Protein AF-A0A2D7N9S8-F1 (afdb_monomer_lite)

Structure (mmCIF, N/CA/C/O backbone):
data_AF-A0A2D7N9S8-F1
#
_entry.id   AF-A0A2D7N9S8-F1
#
loop_
_atom_site.group_PDB
_atom_site.id
_atom_site.type_symbol
_atom_site.label_atom_id
_atom_site.label_alt_id
_atom_site.label_comp_id
_atom_site.label_asym_id
_atom_site.label_entity_id
_atom_site.label_seq_id
_atom_site.pdbx_PDB_ins_code
_atom_site.Cartn_x
_atom_site.Cartn_y
_atom_site.Cartn_z
_atom_site.occupancy
_atom_site.B_iso_or_equiv
_atom_site.auth_seq_id
_atom_site.auth_comp_id
_atom_site.auth_asym_id
_atom_site.auth_atom_id
_atom_site.pdbx_PDB_model_num
ATOM 1 N N . MET A 1 1 ? 1.567 23.556 52.577 1.00 50.12 1 MET A N 1
ATOM 2 C CA . MET A 1 1 ? 1.853 22.157 52.186 1.00 50.12 1 MET A CA 1
ATOM 3 C C . MET A 1 1 ? 0.531 21.409 52.152 1.00 50.12 1 MET A C 1
ATOM 5 O O . MET A 1 1 ? -0.220 21.479 53.114 1.00 50.12 1 MET A O 1
ATOM 9 N N . SER A 1 2 ? 0.168 20.843 51.008 1.00 56.72 2 SER A N 1
ATOM 10 C CA . SER A 1 2 ? -1.210 20.468 50.679 1.00 56.72 2 SER A CA 1
ATOM 11 C C . SER A 1 2 ? -1.591 19.080 51.216 1.00 56.72 2 SER A C 1
ATOM 13 O O . SER A 1 2 ? -1.171 18.062 50.675 1.00 56.72 2 SER A O 1
ATOM 15 N N . ASN A 1 3 ? -2.504 19.039 52.194 1.00 74.12 3 ASN A N 1
ATOM 16 C CA . ASN A 1 3 ? -3.191 17.835 52.712 1.00 74.12 3 ASN A CA 1
ATOM 17 C C . ASN A 1 3 ? -4.088 17.110 51.671 1.00 74.12 3 ASN A C 1
ATOM 19 O O . ASN A 1 3 ? -4.866 16.215 52.006 1.00 74.12 3 ASN A O 1
ATOM 23 N N . SER A 1 4 ? -3.989 17.488 50.394 1.00 79.88 4 SER A N 1
ATOM 24 C CA . SER A 1 4 ? -4.816 17.010 49.280 1.00 79.88 4 SER A CA 1
ATOM 25 C C . SER A 1 4 ? -4.669 15.502 49.034 1.00 79.88 4 SER A C 1
ATOM 27 O O . SER A 1 4 ? -5.652 14.812 48.758 1.00 79.88 4 SER A O 1
ATOM 29 N N . THR A 1 5 ? -3.466 14.947 49.200 1.00 84.81 5 THR A N 1
ATOM 30 C CA . THR A 1 5 ? -3.200 13.528 48.919 1.00 84.81 5 THR A CA 1
ATOM 31 C C . THR A 1 5 ? -3.877 12.591 49.919 1.00 84.81 5 THR A C 1
ATOM 33 O O . THR A 1 5 ? -4.437 11.573 49.509 1.00 84.81 5 THR A O 1
ATOM 36 N N . LEU A 1 6 ? -3.874 12.935 51.212 1.00 90.56 6 LEU A N 1
ATOM 37 C CA . LEU A 1 6 ? -4.552 12.161 52.256 1.00 90.56 6 LEU A CA 1
ATOM 38 C C . LEU A 1 6 ? -6.072 12.231 52.081 1.00 90.56 6 LEU A C 1
ATOM 40 O O . LEU A 1 6 ? -6.728 11.194 52.074 1.00 90.56 6 LEU A O 1
ATOM 44 N N . SER A 1 7 ? -6.614 13.435 51.871 1.00 88.75 7 SER A N 1
ATOM 45 C CA . SER A 1 7 ? -8.050 13.642 51.649 1.00 88.75 7 SER A CA 1
ATOM 46 C C . SER A 1 7 ? -8.555 12.847 50.438 1.00 88.75 7 SER A C 1
ATOM 48 O O . SER A 1 7 ? -9.553 12.136 50.537 1.00 88.75 7 SER A O 1
ATOM 50 N N . THR A 1 8 ? -7.805 12.851 49.330 1.00 86.25 8 THR A N 1
ATOM 51 C CA . THR A 1 8 ? -8.158 12.083 48.124 1.00 86.25 8 THR A CA 1
ATOM 52 C C . THR A 1 8 ? -8.132 10.571 48.375 1.00 86.25 8 THR A C 1
ATOM 54 O O . THR A 1 8 ? -9.020 9.850 47.918 1.00 86.25 8 THR A O 1
ATOM 57 N N . LYS A 1 9 ? -7.133 10.071 49.118 1.00 90.75 9 LYS A N 1
ATOM 58 C CA . LYS A 1 9 ? -7.040 8.647 49.488 1.00 90.75 9 LYS A CA 1
ATOM 59 C C . LYS A 1 9 ? -8.170 8.227 50.428 1.00 90.75 9 LYS A C 1
ATOM 61 O O . LYS A 1 9 ? -8.755 7.169 50.220 1.00 90.75 9 LYS A O 1
ATOM 66 N N . LEU A 1 10 ? -8.499 9.057 51.417 1.00 92.00 10 LEU A N 1
ATOM 67 C CA . LEU A 1 10 ? -9.584 8.796 52.360 1.00 92.00 10 LEU A CA 1
ATOM 68 C C . LEU A 1 10 ? -10.944 8.792 51.652 1.00 92.00 10 LEU A C 1
ATOM 70 O O . LEU A 1 10 ? -11.710 7.851 51.824 1.00 92.00 10 LEU A O 1
ATOM 74 N N . ALA A 1 11 ? -11.208 9.772 50.783 1.00 87.75 11 ALA A N 1
ATOM 75 C CA . ALA A 1 11 ? -12.429 9.816 49.978 1.00 87.75 11 ALA A CA 1
ATOM 76 C C . ALA A 1 11 ? -12.558 8.587 49.059 1.00 87.75 11 ALA A C 1
ATOM 78 O O . ALA A 1 11 ? -13.624 7.985 48.961 1.00 87.75 11 ALA A O 1
ATOM 79 N N . SER A 1 12 ? -11.454 8.169 48.429 1.00 86.94 12 SER A N 1
ATOM 80 C CA . SER A 1 12 ? -11.380 6.929 47.646 1.00 86.94 12 SER A CA 1
ATOM 81 C C . SER A 1 12 ? -11.718 5.692 48.486 1.00 86.94 12 SER A C 1
ATOM 83 O O . SER A 1 12 ? -12.459 4.826 48.026 1.00 86.94 12 SER A O 1
ATOM 85 N N . PHE A 1 13 ? -11.165 5.594 49.696 1.00 93.12 13 PHE A N 1
ATOM 86 C CA . PHE A 1 13 ? -11.377 4.458 50.592 1.00 93.12 13 PHE A CA 1
ATOM 87 C C . PHE A 1 13 ? -12.828 4.378 51.085 1.00 93.12 13 PHE A C 1
ATOM 89 O O . PHE A 1 13 ? -13.458 3.332 50.935 1.00 93.12 13 PHE A O 1
ATOM 96 N N . ILE A 1 14 ? -13.378 5.494 51.580 1.00 91.88 14 ILE A N 1
ATOM 97 C CA . ILE A 1 14 ? -14.766 5.583 52.059 1.00 91.88 14 ILE A CA 1
ATOM 98 C C . ILE A 1 14 ? -15.741 5.241 50.931 1.00 91.88 14 ILE A C 1
ATOM 100 O O . ILE A 1 14 ? -16.636 4.424 51.128 1.00 91.88 14 ILE A O 1
ATOM 104 N N . ASN A 1 15 ? -15.543 5.794 49.730 1.00 88.69 15 ASN A N 1
ATOM 105 C CA . ASN A 1 15 ? -16.403 5.473 48.592 1.00 88.69 15 ASN A CA 1
ATOM 106 C C . ASN A 1 15 ? -16.317 3.998 48.199 1.00 88.69 15 ASN A C 1
ATOM 108 O O . ASN A 1 15 ? -17.344 3.397 47.906 1.00 88.69 15 ASN A O 1
ATOM 112 N N . GLY A 1 16 ? -15.121 3.403 48.218 1.00 89.62 16 GLY A N 1
ATOM 113 C CA . GLY A 1 16 ? -14.951 1.977 47.945 1.00 89.62 16 GLY A CA 1
ATOM 114 C C . GLY A 1 16 ? -15.749 1.109 48.919 1.00 89.62 16 GLY A C 1
ATOM 115 O O . GLY A 1 16 ? -16.539 0.272 48.483 1.00 89.62 16 GLY A O 1
ATOM 116 N N . GLN A 1 17 ? -15.607 1.353 50.225 1.00 94.75 17 GLN A N 1
ATOM 117 C CA . GLN A 1 17 ? -16.360 0.615 51.244 1.00 94.75 17 GLN A CA 1
ATOM 118 C C . GLN A 1 17 ? -17.869 0.851 51.134 1.00 94.75 17 GLN A C 1
ATOM 120 O O . GLN A 1 17 ? -18.637 -0.109 51.174 1.00 94.75 17 GLN A O 1
ATOM 125 N N . MET A 1 18 ? -18.295 2.098 50.919 1.00 94.06 18 MET A N 1
ATOM 126 C CA . MET A 1 18 ? -19.715 2.422 50.822 1.00 94.06 18 MET A CA 1
ATOM 127 C C . MET A 1 18 ? -20.374 1.773 49.605 1.00 94.06 18 MET A C 1
ATOM 129 O O . MET A 1 18 ? -21.464 1.236 49.728 1.00 94.06 18 MET A O 1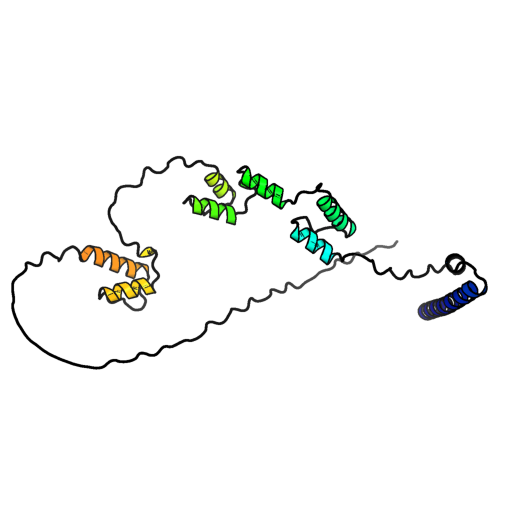
ATOM 133 N N . THR A 1 19 ? -19.711 1.745 48.443 1.00 90.94 19 THR A N 1
ATOM 134 C CA . THR A 1 19 ? -20.259 1.044 47.266 1.00 90.94 19 THR A CA 1
ATOM 135 C C . THR A 1 19 ? -20.444 -0.455 47.510 1.00 90.94 19 THR A C 1
ATOM 137 O O . THR A 1 19 ? -21.439 -1.019 47.070 1.00 90.94 19 THR A O 1
ATOM 140 N N . GLY A 1 20 ? -19.542 -1.096 48.265 1.00 93.25 20 GLY A N 1
ATOM 141 C CA . GLY A 1 20 ? -19.709 -2.495 48.667 1.00 93.25 20 GLY A CA 1
ATOM 142 C C . GLY A 1 20 ? -20.927 -2.702 49.571 1.00 93.25 20 GLY A C 1
ATOM 143 O O . GLY A 1 20 ? -21.727 -3.597 49.319 1.00 93.25 20 GLY A O 1
ATOM 144 N N . PHE A 1 21 ? -21.098 -1.832 50.569 1.00 96.25 21 PHE A N 1
ATOM 145 C CA . PHE A 1 21 ? -22.235 -1.862 51.493 1.00 96.25 21 PHE A CA 1
ATOM 146 C C . PHE A 1 21 ? -23.579 -1.605 50.793 1.00 96.25 21 PHE A C 1
ATOM 148 O O . PHE A 1 21 ? -24.552 -2.319 51.018 1.00 96.25 21 PHE A O 1
ATOM 155 N N . LEU A 1 22 ? -23.629 -0.625 49.888 1.00 94.69 22 LEU A N 1
ATOM 156 C CA . LEU A 1 22 ? -24.822 -0.313 49.097 1.00 94.69 22 LEU A CA 1
ATOM 157 C C . LEU A 1 22 ? -25.252 -1.495 48.216 1.00 94.69 22 LEU A C 1
ATOM 159 O O . LEU A 1 22 ? -26.446 -1.762 48.094 1.00 94.69 22 LEU A O 1
ATOM 163 N N . ASN A 1 23 ? -24.297 -2.249 47.671 1.00 93.50 23 ASN A N 1
ATOM 164 C CA . ASN A 1 23 ? -24.589 -3.461 46.905 1.00 93.50 23 ASN A CA 1
ATOM 165 C C . ASN A 1 23 ? -25.158 -4.591 47.775 1.00 93.50 23 ASN A C 1
ATOM 167 O O . ASN A 1 23 ? -25.937 -5.410 47.290 1.00 93.50 23 ASN A O 1
ATOM 171 N N . GLU A 1 24 ? -24.778 -4.659 49.050 1.00 97.00 24 GLU A N 1
ATOM 172 C CA . GLU A 1 24 ? -25.319 -5.631 50.003 1.00 97.00 24 GLU A CA 1
ATOM 173 C C . GLU A 1 24 ? -26.756 -5.270 50.409 1.00 97.00 24 GLU A C 1
ATOM 175 O O . GLU A 1 24 ? -27.647 -6.112 50.296 1.00 97.00 24 GLU A O 1
ATOM 180 N N . ILE A 1 25 ? -27.017 -3.992 50.720 1.00 96.44 25 ILE A N 1
ATOM 181 C CA . ILE A 1 25 ? -28.375 -3.476 50.970 1.00 96.44 25 ILE A CA 1
ATOM 182 C C . ILE A 1 25 ? -29.279 -3.679 49.751 1.00 96.44 25 ILE A C 1
ATOM 184 O O . ILE A 1 25 ? -30.419 -4.118 49.889 1.00 96.44 25 ILE A O 1
ATOM 188 N N . SER A 1 26 ? -28.792 -3.374 48.547 1.00 96.38 26 SER A N 1
ATOM 189 C CA . SER A 1 26 ? -29.566 -3.561 47.314 1.00 96.38 26 SER A CA 1
ATOM 190 C C . SER A 1 26 ? -30.051 -5.010 47.171 1.00 96.38 26 SER A C 1
ATOM 192 O O . SER A 1 26 ? -31.225 -5.236 46.870 1.00 96.38 26 SER A O 1
ATOM 194 N N . LYS A 1 27 ? -29.193 -5.993 47.482 1.00 96.44 27 LYS A N 1
ATOM 195 C CA . LYS A 1 27 ? -29.550 -7.421 47.458 1.00 96.44 27 LYS A CA 1
ATOM 196 C C . LYS A 1 27 ? -30.553 -7.804 48.540 1.00 96.44 27 LYS A C 1
ATOM 198 O O . LYS A 1 27 ? -31.488 -8.547 48.249 1.00 96.44 27 LYS A O 1
ATOM 203 N N . GLU A 1 28 ? -30.361 -7.322 49.764 1.00 98.00 28 GLU A N 1
ATOM 204 C CA . GLU A 1 28 ? -31.216 -7.665 50.905 1.00 98.00 28 GLU A CA 1
ATOM 205 C C . GLU A 1 28 ? -32.634 -7.092 50.751 1.00 98.00 28 GLU A C 1
ATOM 207 O O . GLU A 1 28 ? -33.621 -7.797 50.961 1.00 98.00 28 GLU A O 1
ATOM 212 N N . TYR A 1 29 ? -32.744 -5.843 50.292 1.00 97.38 29 TYR A N 1
ATOM 213 C CA . TYR A 1 29 ? -34.016 -5.121 50.193 1.00 97.38 29 TYR A CA 1
ATOM 214 C C . TYR A 1 29 ? -34.634 -5.133 48.788 1.00 97.38 29 TYR A C 1
ATOM 216 O O . TYR A 1 29 ? -35.694 -4.542 48.585 1.00 97.38 29 TYR A O 1
ATOM 224 N N . LYS A 1 30 ? -34.003 -5.811 47.818 1.00 96.19 30 LYS A N 1
ATOM 225 C CA . LYS A 1 30 ? -34.426 -5.857 46.402 1.00 96.19 30 LYS A CA 1
ATOM 226 C C . LYS A 1 30 ? -34.605 -4.465 45.781 1.00 96.19 30 LYS A C 1
ATOM 228 O O . LYS A 1 30 ? -35.516 -4.244 44.985 1.00 96.19 30 LYS A O 1
ATOM 233 N N . ILE A 1 31 ? -33.744 -3.527 46.164 1.00 96.56 31 ILE A N 1
ATOM 234 C CA . ILE A 1 31 ? -33.701 -2.179 45.589 1.00 96.56 31 ILE A CA 1
ATOM 235 C C . ILE A 1 31 ? -32.759 -2.216 44.389 1.00 96.56 31 ILE A C 1
ATOM 237 O O . ILE A 1 31 ? -31.729 -2.887 44.446 1.00 96.56 31 ILE A O 1
ATOM 241 N N . ASP A 1 32 ? -33.088 -1.504 43.315 1.00 96.25 32 ASP A N 1
ATOM 242 C CA . ASP A 1 32 ? -32.262 -1.493 42.110 1.00 96.25 32 ASP A CA 1
ATOM 243 C C . ASP A 1 32 ? -30.870 -0.887 42.391 1.00 96.25 32 ASP A C 1
ATOM 245 O O . ASP A 1 32 ? -30.749 0.249 42.863 1.00 96.25 32 ASP A O 1
ATOM 249 N N . GLU A 1 33 ? -29.810 -1.662 42.130 1.00 94.75 33 GLU A N 1
ATOM 250 C CA . GLU A 1 33 ? -28.414 -1.292 42.435 1.00 94.75 33 GLU A CA 1
ATOM 251 C C . GLU A 1 33 ? -28.024 0.009 41.715 1.00 94.75 33 GLU A C 1
ATOM 253 O O . GLU A 1 33 ? -27.361 0.880 42.288 1.00 94.75 33 GLU A O 1
ATOM 258 N N . SER A 1 34 ? -28.500 0.169 40.474 1.00 91.25 34 SER A N 1
ATOM 259 C CA . SER A 1 34 ? -28.308 1.356 39.636 1.00 91.25 34 SER A CA 1
ATOM 260 C C . SER A 1 34 ? -28.775 2.631 40.330 1.00 91.25 34 SER A C 1
ATOM 262 O O . SER A 1 34 ? -28.023 3.602 40.418 1.00 91.25 34 SER A O 1
ATOM 264 N N . GLU A 1 35 ? -30.006 2.617 40.844 1.00 94.31 35 GLU A N 1
ATOM 265 C CA . GLU A 1 35 ? -30.655 3.790 41.431 1.00 94.31 35 GLU A CA 1
ATOM 266 C C . GLU A 1 35 ? -29.972 4.200 42.746 1.00 94.31 35 GLU A C 1
ATOM 268 O O . GLU A 1 35 ? -29.788 5.387 43.034 1.00 94.31 35 GLU A O 1
ATOM 273 N N . LEU A 1 36 ? -29.543 3.213 43.539 1.00 93.56 36 LEU A N 1
ATOM 274 C CA . LEU A 1 36 ? -28.863 3.439 44.812 1.00 93.56 36 LEU A CA 1
ATOM 275 C C . LEU A 1 36 ? -27.467 4.051 44.605 1.00 93.56 36 LEU A C 1
ATOM 277 O O . LEU A 1 36 ? -27.101 5.024 45.273 1.00 93.56 36 LEU A O 1
ATOM 281 N N . LEU A 1 37 ? -26.706 3.525 43.639 1.00 89.69 37 LEU A N 1
ATOM 282 C CA . LEU A 1 37 ? -25.401 4.065 43.256 1.00 89.69 37 LEU A CA 1
ATOM 283 C C . LEU A 1 37 ? -25.520 5.465 42.639 1.00 89.69 37 LEU A C 1
ATOM 285 O O . LEU A 1 37 ? -24.674 6.323 42.907 1.00 89.69 37 LEU A O 1
ATOM 289 N N . GLU A 1 38 ? -26.569 5.730 41.858 1.00 91.25 38 GLU A N 1
ATOM 290 C CA . GLU A 1 38 ? -26.832 7.051 41.282 1.00 91.25 38 GLU A CA 1
ATOM 291 C C . GLU A 1 38 ? -27.125 8.094 42.373 1.00 91.25 38 GLU A C 1
ATOM 293 O O . GLU A 1 38 ? -26.471 9.146 42.408 1.00 91.25 38 GLU A O 1
ATOM 298 N N . LYS A 1 39 ? -28.013 7.781 43.329 1.00 93.81 39 LYS A N 1
ATOM 299 C CA . LYS A 1 39 ? -28.303 8.649 44.487 1.00 93.81 39 LYS A CA 1
ATOM 300 C C . LYS A 1 39 ? -27.057 8.906 45.331 1.00 93.81 39 LYS A C 1
ATOM 302 O O . LYS A 1 39 ? -26.787 10.052 45.690 1.00 93.81 39 LYS A O 1
ATOM 307 N N . TRP A 1 40 ? -26.254 7.874 45.592 1.00 91.50 40 TRP A N 1
ATOM 308 C CA . TRP A 1 40 ? -24.995 8.017 46.326 1.00 91.50 40 TRP A CA 1
ATOM 309 C C . TRP A 1 40 ? -23.973 8.895 45.587 1.00 91.50 40 TRP A C 1
ATOM 311 O O . TRP A 1 40 ? -23.331 9.765 46.182 1.00 91.50 40 TRP A O 1
ATOM 321 N N . SER A 1 41 ? -23.836 8.713 44.271 1.00 88.12 41 SER A N 1
ATOM 322 C CA . SER A 1 41 ? -22.934 9.535 43.456 1.00 88.12 41 SER A CA 1
ATOM 323 C C . SER A 1 41 ? -23.364 11.004 43.412 1.00 88.12 41 SER A C 1
ATOM 325 O O . SER A 1 41 ? -22.519 11.898 43.466 1.00 88.12 41 SER A O 1
ATOM 327 N N . SER A 1 42 ? -24.677 11.251 43.400 1.00 91.44 42 SER A N 1
ATOM 328 C CA . SER A 1 42 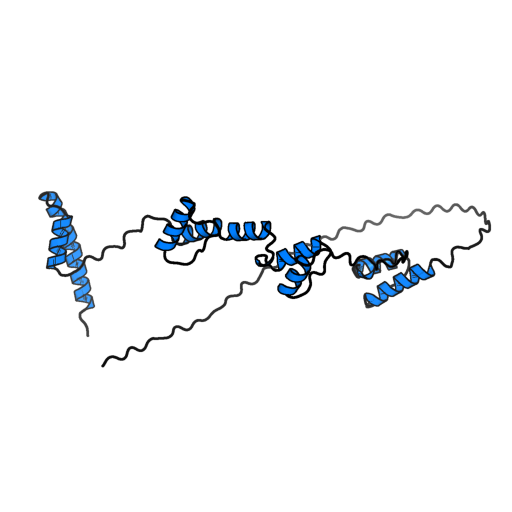? -25.259 12.591 43.471 1.00 91.44 42 SER A CA 1
ATOM 329 C C . SER A 1 42 ? -25.016 13.235 44.837 1.00 91.44 42 SER A C 1
ATOM 331 O O . SER A 1 42 ? -24.629 14.398 44.900 1.00 91.44 42 SER A O 1
ATOM 333 N N . TYR A 1 43 ? -25.164 12.471 45.926 1.00 92.69 43 TYR A N 1
ATOM 334 C CA . TYR A 1 43 ? -24.946 12.952 47.293 1.00 92.69 43 TYR A CA 1
ATOM 335 C C . TYR A 1 43 ? -23.481 13.311 47.573 1.00 92.69 43 TYR A C 1
ATOM 337 O O . TYR A 1 43 ? -23.186 14.331 48.189 1.00 92.69 43 TYR A O 1
ATOM 345 N N . THR A 1 44 ? -22.543 12.489 47.101 1.00 89.00 44 THR A N 1
ATOM 346 C CA . THR A 1 44 ? -21.106 12.716 47.329 1.00 89.00 44 THR A CA 1
ATOM 347 C C . THR A 1 44 ? -20.490 13.736 46.370 1.00 89.00 44 THR A C 1
ATOM 349 O O . THR A 1 44 ? -19.358 14.168 46.588 1.00 89.00 44 THR A O 1
ATOM 352 N N . GLY A 1 45 ? -21.182 14.085 45.278 1.00 87.25 45 GLY A N 1
ATOM 353 C CA . GLY A 1 45 ? -20.644 14.915 44.193 1.00 87.25 45 GLY A CA 1
ATOM 354 C C . GLY A 1 45 ? -19.465 14.274 43.443 1.00 87.25 45 GLY A C 1
ATOM 355 O O . GLY A 1 45 ? -18.874 14.888 42.552 1.00 87.25 45 GLY A O 1
ATOM 356 N N . LEU A 1 46 ? -19.104 13.033 43.783 1.00 77.25 46 LEU A N 1
ATOM 357 C CA . LEU A 1 46 ? -17.981 12.311 43.208 1.00 77.25 46 LEU A CA 1
ATOM 358 C C . LEU A 1 46 ? -18.509 11.412 42.098 1.00 77.25 46 LEU A C 1
ATOM 360 O O . LEU A 1 46 ? -19.014 10.317 42.338 1.00 77.25 46 LEU A O 1
ATOM 364 N N . LYS A 1 47 ? -18.360 11.873 40.852 1.00 72.12 47 LYS A N 1
ATOM 365 C CA . LYS A 1 47 ? -18.688 11.053 39.682 1.00 72.12 47 LYS A CA 1
ATOM 366 C C . LYS A 1 47 ? -17.857 9.763 39.740 1.00 72.12 47 LYS A C 1
ATOM 368 O O . LYS A 1 47 ? -16.622 9.858 39.765 1.00 72.12 47 LYS A O 1
ATOM 373 N N . PRO A 1 48 ? -18.481 8.569 39.766 1.00 69.44 48 PRO A N 1
ATOM 374 C CA . PRO A 1 48 ? -17.745 7.316 39.793 1.00 69.44 48 PRO A CA 1
ATOM 375 C C . PRO A 1 48 ? -16.797 7.290 38.599 1.00 69.44 48 PRO A C 1
ATOM 377 O O . PRO A 1 48 ? -17.175 7.634 37.475 1.00 69.44 48 PRO A O 1
ATOM 380 N N . LYS A 1 49 ? -15.536 6.909 38.834 1.00 70.94 49 LYS A N 1
ATOM 381 C CA . LYS A 1 49 ? -14.585 6.697 37.742 1.00 70.94 49 LYS A CA 1
ATOM 382 C C . LYS A 1 49 ? -15.070 5.487 36.960 1.00 70.94 49 LYS A C 1
ATOM 384 O O . LYS A 1 49 ? -14.706 4.360 37.287 1.00 70.94 49 LYS A O 1
ATOM 389 N N . VAL A 1 50 ? -15.910 5.729 35.954 1.00 71.19 50 VAL A N 1
ATOM 390 C CA . VAL A 1 50 ? -16.387 4.703 35.033 1.00 71.19 50 VAL A CA 1
ATOM 391 C C . VAL A 1 50 ? -15.132 4.082 34.439 1.00 71.19 50 VAL A C 1
ATOM 393 O O . VAL A 1 50 ? -14.409 4.723 33.668 1.00 71.19 50 VAL A O 1
ATOM 396 N N . LYS A 1 51 ? -14.793 2.867 34.888 1.00 73.19 51 LYS A N 1
ATOM 397 C CA . LYS A 1 51 ? -13.693 2.102 34.306 1.00 73.19 51 LYS A CA 1
ATOM 398 C C . LYS A 1 51 ? -14.022 2.046 32.826 1.00 73.19 51 LYS A C 1
ATOM 400 O O . LYS A 1 51 ? -15.074 1.514 32.483 1.00 73.19 51 LYS A O 1
ATOM 405 N N . LYS A 1 52 ? -13.188 2.670 31.980 1.00 71.19 52 LYS A N 1
ATOM 406 C CA . LYS A 1 52 ? -13.381 2.672 30.524 1.00 71.19 52 LYS A CA 1
ATOM 407 C C . LYS A 1 52 ? -13.681 1.230 30.140 1.00 71.19 52 LYS A C 1
ATOM 409 O O . LYS A 1 52 ? -12.804 0.379 30.308 1.00 71.19 52 LYS A O 1
ATOM 414 N N . SER A 1 53 ? -14.927 0.955 29.750 1.00 74.75 53 SER A N 1
ATOM 415 C CA . SER A 1 53 ? -15.337 -0.398 29.405 1.00 74.75 53 SER A CA 1
ATOM 416 C C . SER A 1 53 ? -14.352 -0.888 28.354 1.00 74.75 53 SER A C 1
ATOM 418 O O . SER A 1 53 ? -13.961 -0.130 27.455 1.00 74.75 53 SER A O 1
ATOM 420 N N . LYS A 1 54 ? -13.844 -2.114 28.521 1.00 77.62 54 LYS A N 1
ATOM 421 C CA . LYS A 1 54 ? -13.019 -2.732 27.483 1.00 77.62 54 LYS A CA 1
ATOM 422 C C . LYS A 1 54 ? -13.871 -2.681 26.223 1.00 77.62 54 LYS A C 1
ATOM 424 O O . LYS A 1 54 ? -14.912 -3.327 26.182 1.00 77.62 54 LYS A O 1
ATOM 429 N N . ARG A 1 55 ? -13.494 -1.834 25.260 1.00 76.62 55 ARG A N 1
ATOM 430 C CA . ARG A 1 55 ? -14.255 -1.676 24.023 1.00 76.62 55 ARG A CA 1
ATOM 431 C C . ARG A 1 55 ? -14.266 -3.040 23.346 1.00 76.62 55 ARG A C 1
ATOM 433 O O . ARG A 1 55 ? -13.236 -3.479 22.847 1.00 76.62 55 ARG A O 1
ATOM 440 N N . THR A 1 56 ? -15.407 -3.709 23.386 1.00 79.56 56 THR A N 1
ATOM 441 C CA . THR A 1 56 ? -15.678 -4.948 22.668 1.00 79.56 56 THR A CA 1
ATOM 442 C C . THR A 1 56 ? -15.776 -4.598 21.193 1.00 79.56 56 THR A C 1
ATOM 444 O O . THR A 1 56 ? -16.794 -4.121 20.707 1.00 79.56 56 THR A O 1
ATOM 447 N N . GLY A 1 57 ? -14.665 -4.732 20.482 1.00 88.19 57 GLY A N 1
ATOM 448 C CA . GLY A 1 57 ? -14.622 -4.534 19.044 1.00 88.19 57 GLY A CA 1
ATOM 449 C C . GLY A 1 57 ? -13.203 -4.665 18.504 1.00 88.19 57 GLY A C 1
ATOM 450 O O . GLY A 1 57 ? -12.250 -4.561 19.283 1.00 88.19 57 GLY A O 1
ATOM 451 N N . PRO A 1 58 ? -13.057 -4.847 17.180 1.00 93.00 58 PRO A N 1
ATOM 452 C CA . PRO A 1 58 ? -11.759 -4.956 16.531 1.00 93.00 58 PRO A CA 1
ATOM 453 C C . PRO A 1 58 ? -10.849 -3.794 16.915 1.00 93.00 58 PRO A C 1
ATOM 455 O O . PRO A 1 58 ? -11.293 -2.637 17.031 1.00 93.00 58 PRO A O 1
ATOM 458 N N . SER A 1 59 ? -9.570 -4.094 17.120 1.00 95.75 59 SER A N 1
ATOM 459 C CA . SER A 1 59 ? -8.583 -3.057 17.398 1.00 95.75 59 SER A CA 1
ATOM 460 C C . SER A 1 59 ? -8.424 -2.129 16.184 1.00 95.75 59 SER A C 1
ATOM 462 O O . SER A 1 59 ? -8.672 -2.504 15.038 1.00 95.75 59 SER A O 1
ATOM 464 N N . ILE A 1 60 ? -7.980 -0.886 16.407 1.00 96.12 60 ILE A N 1
ATOM 465 C CA . ILE A 1 60 ? -7.714 0.064 15.304 1.00 96.12 60 ILE A CA 1
ATOM 466 C C . ILE A 1 60 ? -6.697 -0.520 14.309 1.00 96.12 60 ILE A C 1
ATOM 468 O O . ILE A 1 60 ? -6.760 -0.235 13.114 1.00 96.12 60 ILE A O 1
ATOM 472 N N . ILE A 1 61 ? -5.769 -1.342 14.799 1.00 97.19 61 ILE A N 1
ATOM 473 C CA . ILE A 1 61 ? -4.739 -1.994 13.990 1.00 97.19 61 ILE A CA 1
ATOM 474 C C . ILE A 1 61 ? -5.384 -3.001 13.033 1.00 97.19 61 ILE A C 1
ATOM 476 O O . ILE A 1 61 ? -5.129 -2.929 11.831 1.00 97.19 61 ILE A O 1
ATOM 480 N N . GLU A 1 62 ? -6.278 -3.858 13.531 1.00 97.25 62 GLU A N 1
ATOM 481 C CA . GLU A 1 62 ? -7.029 -4.813 12.703 1.00 97.25 62 GLU A CA 1
ATOM 482 C C . GLU A 1 62 ? -7.871 -4.106 11.638 1.00 97.25 62 GLU A C 1
ATOM 484 O O . GLU A 1 62 ? -7.853 -4.499 10.473 1.00 97.25 62 GLU A O 1
ATOM 489 N N . LEU A 1 63 ? -8.562 -3.022 12.006 1.00 97.62 63 LEU A N 1
ATOM 490 C CA . LEU A 1 63 ? -9.371 -2.242 11.063 1.00 97.62 63 LEU A CA 1
ATOM 491 C C . LEU A 1 63 ? -8.515 -1.657 9.933 1.00 97.62 63 LEU A C 1
ATOM 493 O O . LEU A 1 63 ? -8.867 -1.755 8.757 1.00 97.62 63 LEU A O 1
ATOM 497 N N . ARG A 1 64 ? -7.351 -1.084 10.266 1.00 97.81 64 ARG A N 1
ATOM 498 C CA . ARG A 1 64 ? -6.411 -0.559 9.263 1.00 97.81 64 ARG A CA 1
ATOM 499 C C . ARG A 1 64 ? -5.847 -1.657 8.375 1.00 97.81 64 ARG A C 1
ATOM 501 O O . ARG A 1 64 ? -5.652 -1.418 7.186 1.00 97.81 64 ARG A O 1
ATOM 508 N N . GLN A 1 65 ? -5.579 -2.834 8.931 1.00 97.56 65 GLN A N 1
ATOM 509 C CA . GLN A 1 65 ? -5.087 -3.973 8.167 1.00 97.56 65 GLN A CA 1
ATOM 510 C C . GLN A 1 65 ? -6.135 -4.460 7.160 1.00 97.56 65 GLN A C 1
ATOM 512 O O . GLN A 1 65 ? -5.797 -4.608 5.987 1.00 97.56 65 GLN A O 1
ATOM 517 N N . LYS A 1 66 ? -7.403 -4.595 7.577 1.00 96.44 66 LYS A N 1
ATOM 518 C CA . LYS A 1 66 ? -8.522 -4.941 6.683 1.00 96.44 66 LYS A CA 1
ATOM 519 C C . LYS A 1 66 ? -8.718 -3.907 5.569 1.00 96.44 66 LYS A C 1
ATOM 521 O O . LYS A 1 66 ? -8.831 -4.262 4.401 1.00 96.44 66 LYS A O 1
ATOM 526 N N . LEU A 1 67 ? -8.680 -2.615 5.895 1.00 95.75 67 LEU A N 1
ATOM 527 C CA . LEU A 1 67 ? -8.763 -1.560 4.876 1.00 95.75 67 LEU A CA 1
ATOM 528 C C . LEU A 1 67 ? -7.575 -1.600 3.905 1.00 95.75 67 LEU A C 1
ATOM 530 O O . LEU A 1 67 ? -7.755 -1.388 2.709 1.00 95.75 67 LEU A O 1
ATOM 534 N N . LYS A 1 68 ? -6.367 -1.911 4.393 1.00 94.75 68 LYS A N 1
ATOM 535 C CA . LYS A 1 68 ? -5.172 -2.034 3.551 1.00 94.75 68 LYS A CA 1
ATOM 536 C C . LYS A 1 68 ? -5.274 -3.207 2.575 1.00 94.75 68 LYS A C 1
ATOM 538 O O . LYS A 1 68 ? -4.895 -3.028 1.423 1.00 94.75 68 LYS A O 1
ATOM 543 N N . SER A 1 69 ? -5.783 -4.366 3.004 1.00 92.94 69 SER A N 1
ATOM 544 C CA . SER A 1 69 ? -5.993 -5.514 2.107 1.00 92.94 69 SER A CA 1
ATOM 545 C C . SER A 1 69 ? -7.029 -5.220 1.027 1.00 92.94 69 SER A C 1
ATOM 547 O O . SER A 1 69 ? -6.871 -5.662 -0.103 1.00 92.94 69 SER A O 1
ATOM 549 N N . VAL A 1 70 ? -8.043 -4.418 1.354 1.00 93.25 70 VAL A N 1
ATOM 550 C CA . VAL A 1 70 ? -9.066 -3.980 0.395 1.00 93.25 70 VAL A CA 1
ATOM 551 C C . VAL A 1 70 ? -8.569 -2.836 -0.509 1.00 93.25 70 VAL A C 1
ATOM 553 O O . VAL A 1 70 ? -9.172 -2.534 -1.533 1.00 93.25 70 VAL A O 1
ATOM 556 N N . GLY A 1 71 ? -7.447 -2.190 -0.177 1.00 91.69 71 GLY A N 1
ATOM 557 C CA . GLY A 1 71 ? -6.926 -1.047 -0.935 1.00 91.69 71 GLY A CA 1
ATOM 558 C C . GLY A 1 71 ? -7.665 0.269 -0.659 1.00 91.69 71 GLY A C 1
ATOM 559 O O . GLY A 1 71 ? -7.671 1.166 -1.503 1.00 91.69 71 GLY A O 1
ATOM 560 N N . LEU A 1 72 ? -8.285 0.395 0.517 1.00 93.62 72 LEU A N 1
ATOM 561 C CA . LEU A 1 72 ? -8.938 1.611 1.006 1.00 93.62 72 LEU A CA 1
ATOM 562 C C . LEU A 1 72 ? -8.005 2.432 1.911 1.00 93.62 72 LEU A C 1
ATOM 564 O O . LEU A 1 72 ? -6.982 1.964 2.417 1.00 93.62 72 LEU A O 1
ATOM 568 N N . LYS A 1 73 ? -8.366 3.699 2.139 1.00 94.62 73 LYS A N 1
ATOM 569 C CA . LYS A 1 73 ? -7.566 4.643 2.934 1.00 94.62 73 LYS A CA 1
ATOM 570 C C . LYS A 1 73 ? -7.602 4.286 4.429 1.00 94.62 73 LYS A C 1
ATOM 572 O O . LYS A 1 73 ? -8.671 4.190 5.028 1.00 94.62 73 LYS A O 1
ATOM 577 N N . THR A 1 74 ? -6.427 4.161 5.053 1.00 96.56 74 THR A N 1
ATOM 578 C CA . THR A 1 74 ? -6.251 3.685 6.446 1.00 96.56 74 THR A CA 1
ATOM 579 C C . THR A 1 74 ? -6.115 4.796 7.500 1.00 96.56 74 THR A C 1
ATOM 581 O O . THR A 1 74 ? -5.944 4.516 8.689 1.00 96.56 74 THR A O 1
ATOM 584 N N . SER A 1 75 ? -6.183 6.068 7.099 1.00 96.69 75 SER A N 1
ATOM 585 C CA . SER A 1 75 ? -6.114 7.230 7.999 1.00 96.69 75 SER A CA 1
ATOM 586 C C . SER A 1 75 ? -7.488 7.592 8.580 1.00 96.69 75 SER A C 1
ATOM 588 O O . SER A 1 75 ? -8.493 7.457 7.885 1.00 96.69 75 SER A O 1
ATOM 590 N N . GLY A 1 76 ? -7.549 8.119 9.805 1.00 97.00 76 GLY A N 1
ATOM 591 C CA . GLY A 1 76 ? -8.792 8.616 10.424 1.00 97.00 76 GLY A CA 1
ATOM 592 C C . GLY A 1 76 ? -9.042 8.081 11.835 1.00 97.00 76 GLY A C 1
ATOM 593 O O . GLY A 1 76 ? -8.204 7.355 12.387 1.00 97.00 76 GLY A O 1
ATOM 594 N N . LYS A 1 77 ? -10.189 8.465 12.416 1.00 97.88 77 LYS A N 1
ATOM 595 C CA . LYS A 1 77 ? -10.665 7.963 13.716 1.00 97.88 77 LYS A CA 1
ATOM 596 C C . LYS A 1 77 ? -11.201 6.534 13.564 1.00 97.88 77 LYS A C 1
ATOM 598 O O . LYS A 1 77 ? -11.482 6.087 12.459 1.00 97.88 77 LYS A O 1
ATOM 603 N N . LYS A 1 78 ? -11.344 5.806 14.682 1.00 95.94 78 LYS A N 1
ATOM 604 C CA . LYS A 1 78 ? -11.843 4.413 14.687 1.00 95.94 78 LYS A CA 1
ATOM 605 C C . LYS A 1 78 ? -13.216 4.290 14.014 1.00 95.94 78 LYS A C 1
ATOM 607 O O . LYS A 1 78 ? -13.384 3.402 13.191 1.00 95.94 78 LYS A O 1
ATOM 612 N N . SER A 1 79 ? -14.123 5.216 14.327 1.00 95.75 79 SER A N 1
ATOM 613 C CA . SER A 1 79 ? -15.453 5.323 13.717 1.00 95.75 79 SER A CA 1
ATOM 614 C C . SER A 1 79 ? -15.378 5.366 12.193 1.00 95.75 79 SER A C 1
ATOM 616 O O . SER A 1 79 ? -16.022 4.573 11.524 1.00 95.75 79 SER A O 1
ATOM 618 N N . ASP A 1 80 ? -14.514 6.220 11.645 1.00 97.31 80 ASP A N 1
ATOM 619 C CA . ASP A 1 80 ? -14.420 6.435 10.199 1.00 97.31 80 ASP A CA 1
ATOM 620 C C . ASP A 1 80 ? -13.850 5.204 9.474 1.00 97.31 80 ASP A C 1
ATOM 622 O O . ASP A 1 80 ? -14.112 4.986 8.292 1.00 97.31 80 ASP A O 1
ATOM 626 N N . LEU A 1 81 ? -13.017 4.410 10.160 1.00 97.25 81 LEU A N 1
ATOM 627 C CA . LEU A 1 81 ? -12.489 3.155 9.619 1.00 97.25 81 LEU A CA 1
ATOM 628 C C . LEU A 1 81 ? -13.573 2.072 9.582 1.00 97.25 81 LEU A C 1
ATOM 630 O O . LEU A 1 81 ? -13.651 1.332 8.604 1.00 97.25 81 LEU A O 1
ATOM 634 N N . GLU A 1 82 ? -14.392 1.991 10.632 1.00 96.50 82 GLU A N 1
ATOM 635 C CA . GLU A 1 82 ? -15.534 1.072 10.714 1.00 96.50 82 GLU A CA 1
ATOM 636 C C . GLU A 1 82 ? -16.593 1.427 9.664 1.00 96.50 82 GLU A C 1
ATOM 638 O O . GLU A 1 82 ? -17.040 0.550 8.931 1.00 96.50 82 GLU A O 1
ATOM 643 N N . GLU A 1 83 ? -16.914 2.713 9.513 1.00 96.81 83 GLU A N 1
ATOM 644 C CA . GLU A 1 83 ? -17.856 3.202 8.503 1.00 96.81 83 GLU A CA 1
ATOM 645 C C . GLU A 1 83 ? -17.386 2.890 7.078 1.00 96.81 83 GLU A C 1
ATOM 647 O O . GLU A 1 83 ? -18.173 2.417 6.262 1.00 96.81 83 GLU A O 1
ATOM 652 N N . ARG A 1 84 ? -16.093 3.078 6.774 1.00 96.44 84 ARG A N 1
ATOM 653 C CA . ARG A 1 84 ? -15.538 2.730 5.454 1.00 96.44 84 ARG A CA 1
ATOM 654 C C . ARG A 1 84 ? -15.565 1.237 5.165 1.00 96.44 84 ARG A C 1
ATOM 656 O O . ARG A 1 84 ? -15.804 0.868 4.021 1.00 96.44 84 ARG A O 1
ATOM 663 N N . LEU A 1 85 ? -15.303 0.394 6.165 1.00 95.75 85 LEU A N 1
ATOM 664 C CA . LEU A 1 85 ? -15.442 -1.057 6.013 1.00 95.75 85 LEU A CA 1
ATOM 665 C C . LEU A 1 85 ? -16.901 -1.425 5.745 1.00 95.75 85 LEU A C 1
ATOM 667 O O . LEU A 1 85 ? -17.175 -2.110 4.770 1.00 95.75 85 LEU A O 1
ATOM 671 N N . ALA A 1 86 ? -17.837 -0.876 6.520 1.00 96.25 86 ALA A N 1
ATOM 672 C CA . ALA A 1 86 ? -19.259 -1.121 6.312 1.00 96.25 86 ALA A CA 1
ATOM 673 C C . ALA A 1 86 ? -19.750 -0.622 4.938 1.00 96.25 86 ALA A C 1
ATOM 675 O O . ALA A 1 86 ? -20.532 -1.300 4.283 1.00 96.25 86 ALA A O 1
ATOM 676 N N . ALA A 1 87 ? -19.288 0.542 4.472 1.00 96.38 87 ALA A N 1
ATOM 677 C CA . ALA A 1 87 ? -19.621 1.066 3.146 1.00 96.38 87 ALA A CA 1
ATOM 678 C C . ALA A 1 87 ? -19.006 0.234 2.007 1.00 96.38 87 ALA A C 1
ATOM 680 O O . ALA A 1 87 ? -19.614 0.093 0.947 1.00 96.38 87 ALA A O 1
ATOM 681 N N . PHE A 1 88 ? -17.822 -0.345 2.222 1.00 95.38 88 PHE A N 1
ATOM 682 C CA . PHE A 1 88 ? -17.239 -1.313 1.296 1.00 95.38 88 PHE A CA 1
ATOM 683 C C . PHE A 1 88 ? -18.057 -2.608 1.244 1.00 95.38 88 PHE A C 1
ATOM 685 O O . PHE A 1 88 ? -18.370 -3.074 0.153 1.00 95.38 88 PHE A O 1
ATOM 692 N N . ASP A 1 89 ? -18.478 -3.132 2.397 1.00 95.19 89 ASP A N 1
ATOM 693 C CA . ASP A 1 89 ? -19.305 -4.343 2.483 1.00 95.19 89 ASP A CA 1
ATOM 694 C C . ASP A 1 89 ? -20.693 -4.139 1.843 1.00 95.19 89 ASP A C 1
ATOM 696 O O . ASP A 1 89 ? -21.247 -5.064 1.251 1.00 95.19 89 ASP A O 1
ATOM 700 N N . ARG A 1 90 ? -21.237 -2.911 1.886 1.00 96.75 90 ARG A N 1
ATOM 701 C CA . ARG A 1 90 ? -22.449 -2.512 1.141 1.00 96.75 90 ARG A CA 1
ATOM 702 C C . ARG A 1 90 ? -22.221 -2.303 -0.362 1.00 96.75 90 ARG A C 1
ATOM 704 O O . ARG A 1 90 ? -23.187 -2.151 -1.103 1.00 96.75 90 ARG A O 1
ATOM 711 N N . GLY A 1 91 ? -20.970 -2.261 -0.823 1.00 93.31 91 GLY A N 1
ATOM 712 C CA . GLY A 1 91 ? -20.614 -2.006 -2.222 1.00 93.31 91 GLY A CA 1
ATOM 713 C C . GLY A 1 91 ? -20.680 -0.535 -2.656 1.00 93.31 91 GLY A C 1
ATOM 714 O O . GLY A 1 91 ? -20.562 -0.249 -3.847 1.00 93.31 91 GLY A O 1
ATOM 715 N N . GLU A 1 92 ? -20.842 0.406 -1.722 1.00 93.31 92 GLU A N 1
ATOM 716 C CA . GLU A 1 92 ? -20.863 1.851 -2.008 1.00 93.31 92 GLU A CA 1
ATOM 717 C C . GLU A 1 92 ? -19.462 2.379 -2.338 1.00 93.31 92 GLU A C 1
ATOM 719 O O . GLU A 1 92 ? -19.289 3.222 -3.220 1.00 93.31 92 GLU A O 1
ATOM 724 N N . LEU A 1 93 ? -18.441 1.870 -1.641 1.00 86.44 93 LEU A N 1
ATOM 725 C CA . LEU A 1 93 ? -17.050 2.241 -1.874 1.00 86.44 93 LEU A CA 1
ATOM 726 C C . LEU A 1 93 ? -16.365 1.206 -2.758 1.00 86.44 93 LEU A C 1
ATOM 728 O O . LEU A 1 93 ? -16.192 0.053 -2.370 1.00 86.44 93 LEU A O 1
ATOM 732 N N . LYS A 1 94 ? -15.893 1.643 -3.926 1.00 85.62 94 LYS A N 1
ATOM 733 C CA . LYS A 1 94 ? -14.980 0.848 -4.747 1.00 85.62 94 LYS A CA 1
ATOM 734 C C . LYS A 1 94 ? -13.533 1.106 -4.307 1.00 85.62 94 LYS A C 1
ATOM 736 O O . LYS A 1 94 ? -13.183 2.241 -3.980 1.00 85.62 94 LYS A O 1
ATOM 741 N N . PRO A 1 95 ? -12.673 0.074 -4.272 1.00 84.94 95 PRO A N 1
ATOM 742 C CA . PRO A 1 95 ? -11.246 0.241 -4.048 1.00 84.94 95 PRO A CA 1
ATOM 743 C C . PRO A 1 95 ? -10.675 1.259 -5.032 1.00 84.94 95 PRO A C 1
ATOM 745 O O . PRO A 1 95 ? -10.874 1.126 -6.235 1.00 84.94 95 PRO A O 1
ATOM 748 N N . ALA A 1 96 ? -9.866 2.206 -4.559 1.00 78.31 96 ALA A N 1
ATOM 749 C CA . ALA A 1 96 ? -9.162 3.138 -5.450 1.00 78.31 96 ALA A CA 1
ATOM 750 C C . ALA A 1 96 ? -8.253 2.402 -6.461 1.00 78.31 96 ALA A C 1
ATOM 752 O O . ALA A 1 96 ? -7.925 2.909 -7.533 1.00 78.31 96 ALA A O 1
ATOM 753 N N . VAL A 1 97 ? -7.846 1.176 -6.120 1.00 77.38 97 VAL A N 1
ATOM 754 C CA . VAL A 1 97 ? -7.108 0.275 -7.009 1.00 77.38 97 VAL A CA 1
ATOM 755 C C . VAL A 1 97 ? -7.959 -0.151 -8.209 1.00 77.38 97 VAL A C 1
ATOM 757 O O . VAL A 1 97 ? -7.416 -0.271 -9.302 1.00 77.38 97 VAL A O 1
ATOM 760 N N . LEU A 1 98 ? -9.274 -0.328 -8.035 1.00 78.38 98 LEU A N 1
ATOM 761 C CA . LEU A 1 98 ? -10.186 -0.667 -9.127 1.00 78.38 98 LEU A CA 1
ATOM 762 C C . LEU A 1 98 ? -10.364 0.503 -10.093 1.00 78.38 98 LEU A C 1
ATOM 764 O O . LEU A 1 98 ? -10.311 0.282 -11.298 1.00 78.38 98 LEU A O 1
ATOM 768 N N . ASP A 1 99 ? -10.480 1.737 -9.602 1.00 80.88 99 ASP A N 1
ATOM 769 C CA . ASP A 1 99 ? -10.546 2.914 -10.481 1.00 80.88 99 ASP A CA 1
ATOM 770 C C . ASP A 1 99 ? -9.249 3.080 -11.277 1.00 80.88 99 ASP A C 1
ATOM 772 O O . ASP A 1 99 ? -9.270 3.333 -12.480 1.00 80.88 99 ASP A O 1
ATOM 776 N N . ARG A 1 100 ? -8.102 2.835 -10.632 1.00 82.50 100 ARG A N 1
ATOM 777 C CA . ARG A 1 100 ? -6.800 2.812 -11.303 1.00 82.50 100 ARG A CA 1
ATOM 778 C C . ARG A 1 100 ? -6.695 1.692 -12.336 1.00 82.50 100 ARG A C 1
ATOM 780 O O . ARG A 1 100 ? -6.175 1.934 -13.418 1.00 82.50 100 ARG A O 1
ATOM 787 N N . ALA A 1 101 ? -7.164 0.487 -12.022 1.00 80.06 101 ALA A N 1
ATOM 788 C CA . ALA A 1 101 ? -7.173 -0.635 -12.958 1.00 80.06 101 ALA A CA 1
ATOM 789 C C . ALA A 1 101 ? -8.104 -0.364 -14.147 1.00 80.06 101 ALA A C 1
ATOM 791 O O . ALA A 1 101 ? -7.745 -0.651 -15.285 1.00 80.06 101 ALA A O 1
ATOM 792 N N . LYS A 1 102 ? -9.261 0.257 -13.900 1.00 86.81 102 LYS A N 1
ATOM 793 C CA . LYS A 1 102 ? -10.206 0.658 -14.941 1.00 86.81 102 LYS A CA 1
ATOM 794 C C . LYS A 1 102 ? -9.623 1.742 -15.848 1.00 86.81 102 LYS A C 1
ATOM 796 O O . LYS A 1 102 ? -9.730 1.605 -17.057 1.00 86.81 102 LYS A O 1
ATOM 801 N N . ALA A 1 103 ? -8.948 2.744 -15.282 1.00 86.25 103 ALA A N 1
ATOM 802 C CA . ALA A 1 103 ? -8.215 3.755 -16.046 1.00 86.25 103 ALA A CA 1
ATOM 803 C C . ALA A 1 103 ? -7.078 3.132 -16.881 1.00 86.25 103 ALA A C 1
ATOM 805 O O . ALA A 1 103 ? -6.849 3.478 -18.032 1.00 86.25 103 ALA A O 1
ATOM 806 N N . ILE A 1 104 ? -6.374 2.141 -16.329 1.00 84.44 104 ILE A N 1
ATOM 807 C CA . ILE A 1 104 ? -5.360 1.388 -17.078 1.00 84.44 104 ILE A CA 1
ATOM 808 C C . ILE A 1 104 ? -5.993 0.626 -18.252 1.00 84.44 104 ILE A C 1
ATOM 810 O O . ILE A 1 104 ? -5.412 0.606 -19.337 1.00 84.44 104 ILE A O 1
ATOM 814 N N . ALA A 1 105 ? -7.165 0.024 -18.045 1.00 85.88 105 ALA A N 1
ATOM 815 C CA . ALA A 1 105 ? -7.904 -0.690 -19.081 1.00 85.88 105 ALA A CA 1
ATOM 816 C C . ALA A 1 105 ? -8.499 0.246 -20.150 1.00 85.88 105 ALA A C 1
ATOM 818 O O . ALA A 1 105 ? -8.597 -0.163 -21.302 1.00 85.88 105 ALA A O 1
ATOM 819 N N . SER A 1 106 ? -8.842 1.496 -19.809 1.00 88.44 106 SER A N 1
ATOM 820 C CA . SER A 1 106 ? -9.267 2.518 -20.781 1.00 88.44 106 SER A CA 1
ATOM 821 C C . SER A 1 106 ? -8.113 3.127 -21.582 1.00 88.44 106 SER A C 1
ATOM 823 O O . SER A 1 106 ? -8.365 3.915 -22.487 1.00 88.44 106 SER A O 1
ATOM 825 N N . GLY A 1 107 ? -6.860 2.771 -21.276 1.00 87.56 107 GLY A N 1
ATOM 826 C CA . GLY A 1 107 ? -5.680 3.350 -21.924 1.00 87.56 107 GLY A CA 1
ATOM 827 C C . GLY A 1 107 ? -5.191 4.652 -21.282 1.00 87.56 107 GLY A C 1
ATOM 828 O O . GLY A 1 107 ? -4.256 5.271 -21.785 1.00 87.56 107 GLY A O 1
ATOM 829 N N . ASP A 1 108 ? -5.741 5.057 -20.133 1.00 91.81 108 ASP A N 1
ATOM 830 C CA . ASP A 1 108 ? -5.282 6.238 -19.400 1.00 91.81 108 ASP A CA 1
ATOM 831 C C . ASP A 1 108 ? -3.973 5.949 -18.656 1.00 91.81 108 ASP A C 1
ATOM 833 O O . ASP A 1 108 ? -3.907 5.659 -17.454 1.00 91.81 108 ASP A O 1
ATOM 837 N N . HIS A 1 109 ? -2.868 6.073 -19.382 1.00 92.19 109 HIS A N 1
ATOM 838 C CA . HIS A 1 109 ? -1.529 5.812 -18.862 1.00 92.19 109 HIS A CA 1
ATOM 839 C C . HIS A 1 109 ? -1.086 6.799 -17.770 1.00 92.19 109 HIS A C 1
ATOM 841 O O . HIS A 1 109 ? -0.170 6.495 -17.002 1.00 92.19 109 HIS A O 1
ATOM 847 N N . SER A 1 110 ? -1.758 7.948 -17.620 1.00 93.00 110 SER A N 1
ATOM 848 C CA . SER A 1 110 ? -1.438 8.965 -16.604 1.00 93.00 110 SER A CA 1
ATOM 849 C C . SER A 1 110 ? -1.437 8.402 -15.173 1.00 93.00 110 SER A C 1
ATOM 851 O O . SER A 1 110 ? -0.598 8.774 -14.338 1.00 93.00 110 SER A O 1
ATOM 853 N N . VAL A 1 111 ? -2.308 7.423 -14.896 1.00 91.50 111 VAL A N 1
ATOM 854 C CA . VAL A 1 111 ? -2.440 6.807 -13.567 1.00 91.50 111 VAL A CA 1
ATOM 855 C C . VAL A 1 111 ? -1.354 5.755 -13.302 1.00 91.50 111 VAL A C 1
ATOM 857 O O . VAL A 1 111 ? -1.155 5.354 -12.153 1.00 91.50 111 VAL A O 1
ATOM 860 N N . MET A 1 112 ? -0.594 5.309 -14.307 1.00 91.31 112 MET A N 1
ATOM 861 C CA . MET A 1 112 ? 0.471 4.315 -14.126 1.00 91.31 112 MET A CA 1
ATOM 862 C C . MET A 1 112 ? 1.678 4.880 -13.360 1.00 91.31 112 MET A C 1
ATOM 864 O O . MET A 1 112 ? 1.967 6.082 -13.355 1.00 91.31 112 MET A O 1
ATOM 868 N N . THR A 1 113 ? 2.398 3.997 -12.661 1.00 94.25 113 THR A N 1
ATOM 869 C CA . THR A 1 113 ? 3.694 4.358 -12.062 1.00 94.25 113 THR A CA 1
ATOM 870 C C . THR A 1 113 ? 4.792 4.378 -13.126 1.00 94.25 113 THR A C 1
ATOM 872 O O . THR A 1 113 ? 4.692 3.688 -14.134 1.00 94.25 113 THR A O 1
ATOM 875 N N . ILE A 1 114 ? 5.882 5.114 -12.874 1.00 96.00 114 ILE A N 1
ATOM 876 C CA . ILE A 1 114 ? 7.043 5.181 -13.783 1.00 96.00 114 ILE A CA 1
ATOM 877 C C . ILE A 1 114 ? 7.598 3.783 -14.098 1.00 96.00 114 ILE A C 1
ATOM 879 O O . ILE A 1 114 ? 8.021 3.545 -15.221 1.00 96.00 114 ILE A O 1
ATOM 883 N N . LYS A 1 115 ? 7.576 2.853 -13.132 1.00 96.00 115 LYS A N 1
ATOM 884 C CA . LYS A 1 115 ? 8.025 1.469 -13.345 1.00 96.00 115 LYS A CA 1
ATOM 885 C C . LYS A 1 115 ? 7.182 0.759 -14.408 1.00 96.00 115 LYS A C 1
ATOM 887 O O . LYS A 1 115 ? 7.741 0.305 -15.395 1.00 96.00 115 LYS A O 1
ATOM 892 N N . MET A 1 116 ? 5.858 0.787 -14.252 1.00 93.81 116 MET A N 1
ATOM 893 C CA . MET A 1 116 ? 4.927 0.180 -15.213 1.00 93.81 116 MET A CA 1
ATOM 894 C C . MET A 1 116 ? 5.009 0.840 -16.597 1.00 93.81 116 MET A C 1
ATOM 896 O O . MET A 1 116 ? 4.930 0.158 -17.609 1.00 93.81 116 MET A O 1
ATOM 900 N N . LEU A 1 117 ? 5.208 2.165 -16.654 1.00 96.00 117 LEU A N 1
ATOM 901 C CA . LEU A 1 117 ? 5.406 2.874 -17.925 1.00 96.00 117 LEU A CA 1
ATOM 902 C C . LEU A 1 117 ? 6.686 2.422 -18.641 1.00 96.00 117 LEU A C 1
ATOM 904 O O . LEU A 1 117 ? 6.677 2.241 -19.853 1.00 96.00 117 LEU A O 1
ATOM 908 N N . LYS A 1 118 ? 7.785 2.230 -17.902 1.00 96.62 118 LYS A N 1
ATOM 909 C CA . LYS A 1 118 ? 9.047 1.737 -18.469 1.00 96.62 118 LYS A CA 1
ATOM 910 C C . LYS A 1 118 ? 8.946 0.289 -18.936 1.00 96.62 118 LYS A C 1
ATOM 912 O O . LYS A 1 118 ? 9.518 -0.021 -19.970 1.00 96.62 118 LYS A O 1
ATOM 917 N N . GLU A 1 119 ? 8.240 -0.568 -18.202 1.00 95.81 119 GLU A N 1
ATOM 918 C CA . GLU A 1 119 ? 7.975 -1.952 -18.621 1.00 95.81 119 GLU A CA 1
ATOM 919 C C . GLU A 1 119 ? 7.188 -1.985 -19.931 1.00 95.81 119 GLU A C 1
ATOM 921 O O . GLU A 1 119 ? 7.672 -2.572 -20.891 1.00 95.81 119 GLU A O 1
ATOM 926 N N . LYS A 1 120 ? 6.078 -1.239 -20.032 1.00 93.50 120 LYS A N 1
ATOM 927 C CA . LYS A 1 120 ? 5.317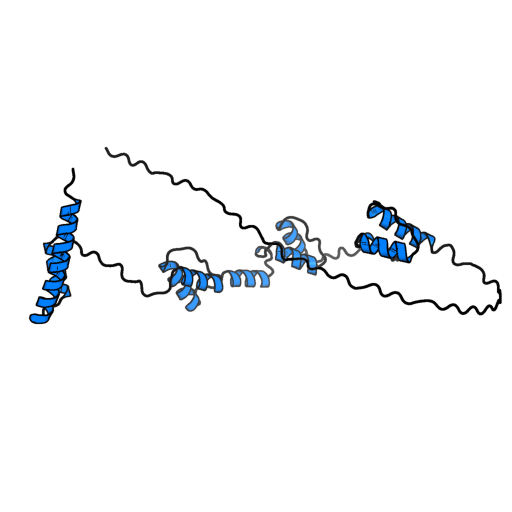 -1.144 -21.288 1.00 93.50 120 LYS A CA 1
ATOM 928 C C . LYS A 1 120 ? 6.137 -0.597 -22.456 1.00 93.50 120 LYS A C 1
ATOM 930 O O . LYS A 1 120 ? 6.043 -1.108 -23.562 1.00 93.50 120 LYS A O 1
ATOM 935 N N . LEU A 1 121 ? 6.964 0.429 -22.235 1.00 94.69 121 LEU A N 1
ATOM 936 C CA . LEU A 1 121 ? 7.850 0.936 -23.290 1.00 94.69 121 LEU A CA 1
ATOM 937 C C . LEU A 1 121 ? 8.918 -0.086 -23.690 1.00 94.69 121 LEU A C 1
ATOM 939 O O . LEU A 1 121 ? 9.257 -0.156 -24.863 1.00 94.69 121 LEU A O 1
ATOM 943 N N . LYS A 1 122 ? 9.431 -0.879 -22.742 1.00 94.69 122 LYS A N 1
ATOM 944 C CA . LYS A 1 122 ? 10.391 -1.954 -23.020 1.00 94.69 122 LYS A CA 1
ATOM 945 C C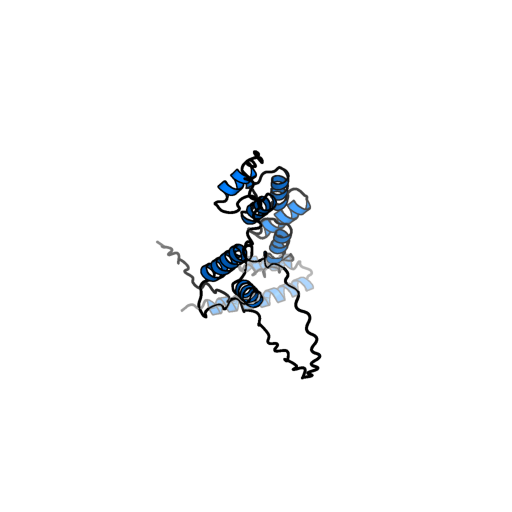 . LYS A 1 122 ? 9.749 -3.083 -23.830 1.00 94.69 122 LYS A C 1
ATOM 947 O O . LYS A 1 122 ? 10.388 -3.579 -24.748 1.00 94.69 122 LYS A O 1
ATOM 952 N N . GLU A 1 123 ? 8.511 -3.457 -23.508 1.00 93.12 123 GLU A N 1
ATOM 953 C CA . GLU A 1 123 ? 7.711 -4.423 -24.280 1.00 93.12 123 GLU A CA 1
ATOM 954 C C . GLU A 1 123 ? 7.481 -3.945 -25.721 1.00 93.12 123 GLU A C 1
ATOM 956 O O . GLU A 1 123 ? 7.514 -4.754 -26.639 1.00 93.12 123 GLU A O 1
ATOM 961 N N . LEU A 1 124 ? 7.333 -2.631 -25.924 1.00 91.12 124 LEU A N 1
ATOM 962 C CA . LEU A 1 124 ? 7.229 -1.996 -27.245 1.00 91.12 124 LEU A CA 1
ATOM 963 C C . LEU A 1 124 ? 8.592 -1.708 -27.911 1.00 91.12 124 LEU A C 1
ATOM 965 O O . LEU A 1 124 ? 8.635 -1.046 -28.939 1.00 91.12 124 LEU A O 1
ATOM 969 N N . GLY A 1 125 ? 9.725 -2.098 -27.313 1.00 91.81 125 GLY A N 1
ATOM 970 C CA . GLY A 1 125 ? 11.058 -1.812 -27.871 1.00 91.81 125 GLY A CA 1
ATOM 971 C C . GLY A 1 125 ? 11.464 -0.327 -27.872 1.00 91.81 125 GLY A C 1
ATOM 972 O O . GLY A 1 125 ? 12.439 0.063 -28.513 1.00 91.81 125 GLY A O 1
ATOM 973 N N . ARG A 1 126 ? 10.755 0.533 -27.134 1.00 91.75 126 ARG A N 1
ATOM 974 C CA . ARG A 1 126 ? 10.991 1.984 -27.080 1.00 91.75 126 ARG A CA 1
ATOM 975 C C . ARG A 1 126 ? 11.947 2.376 -25.950 1.00 91.75 126 ARG A C 1
ATOM 977 O O . ARG A 1 126 ? 12.089 1.707 -24.927 1.00 91.75 126 ARG A O 1
ATOM 984 N N . LYS A 1 127 ? 12.581 3.547 -26.089 1.00 94.25 127 LYS A N 1
ATOM 985 C CA . LYS A 1 127 ? 13.510 4.101 -25.083 1.00 94.25 127 LYS A CA 1
ATOM 986 C C . LYS A 1 127 ? 12.807 4.361 -23.739 1.00 94.25 127 LYS A C 1
ATOM 988 O O . LYS A 1 127 ? 11.867 5.152 -23.654 1.00 94.25 127 LYS A O 1
ATOM 993 N N . THR A 1 128 ? 13.337 3.773 -22.663 1.00 96.50 128 THR A N 1
ATOM 994 C CA . THR A 1 128 ? 12.786 3.850 -21.292 1.00 96.50 128 THR A CA 1
ATOM 995 C C . THR A 1 128 ? 13.408 4.947 -20.410 1.00 96.50 128 THR A C 1
ATOM 997 O O . THR A 1 128 ? 13.210 4.959 -19.188 1.00 96.50 128 THR A O 1
ATOM 1000 N N . SER A 1 129 ? 14.223 5.838 -20.977 1.00 96.38 129 SER A N 1
ATOM 1001 C CA . SER A 1 129 ? 14.846 6.965 -20.268 1.00 96.38 129 SER A CA 1
ATOM 1002 C C . SER A 1 129 ? 13.940 8.206 -20.272 1.00 96.38 129 SER A C 1
ATOM 1004 O O . SER A 1 129 ? 13.053 8.330 -21.112 1.00 96.38 129 SER A O 1
ATOM 1006 N N . GLY A 1 130 ? 14.138 9.124 -19.322 1.00 96.44 130 GLY A N 1
ATOM 1007 C CA . GLY A 1 130 ? 13.407 10.399 -19.265 1.00 96.44 130 GLY A CA 1
ATOM 1008 C C . GLY A 1 130 ? 12.417 10.539 -18.105 1.00 96.44 130 GLY A C 1
ATOM 1009 O O . GLY A 1 130 ? 12.263 9.644 -17.263 1.00 96.44 130 GLY A O 1
ATOM 1010 N N . LYS A 1 131 ? 11.776 11.712 -18.041 1.00 97.62 131 LYS A N 1
ATOM 1011 C CA . LYS A 1 131 ? 10.750 12.053 -17.038 1.00 97.62 131 LYS A CA 1
ATOM 1012 C C . LYS A 1 131 ? 9.430 11.326 -17.332 1.00 97.62 131 LYS A C 1
ATOM 1014 O O . LYS A 1 131 ? 9.199 10.867 -18.445 1.00 97.62 131 LYS A O 1
ATOM 1019 N N . LYS A 1 132 ? 8.531 11.245 -16.338 1.00 96.44 132 LYS A N 1
ATOM 1020 C CA . LYS A 1 132 ? 7.230 10.553 -16.471 1.00 96.44 132 LYS A CA 1
ATOM 1021 C C . LYS A 1 132 ? 6.425 11.047 -17.682 1.00 96.44 132 LYS A C 1
ATOM 1023 O O . LYS A 1 132 ? 5.857 10.231 -18.394 1.00 96.44 132 LYS A O 1
ATOM 1028 N N . GLU A 1 133 ? 6.406 12.355 -17.914 1.00 96.31 133 GLU A N 1
ATOM 1029 C CA . GLU A 1 133 ? 5.677 12.986 -19.023 1.00 96.31 133 GLU A CA 1
ATOM 1030 C C . GLU A 1 133 ? 6.210 12.561 -20.394 1.00 96.31 133 GLU A C 1
ATOM 1032 O O . GLU A 1 133 ? 5.426 12.252 -21.284 1.00 96.31 133 GLU A O 1
ATOM 1037 N N . GLU A 1 134 ? 7.530 12.447 -20.553 1.00 96.25 134 GLU A N 1
ATOM 1038 C CA . GLU A 1 134 ? 8.129 11.960 -21.799 1.00 96.25 134 GLU A CA 1
ATOM 1039 C C . GLU A 1 134 ? 7.777 10.495 -22.064 1.00 96.25 134 GLU A C 1
ATOM 1041 O O . GLU A 1 134 ? 7.500 10.123 -23.201 1.00 96.25 134 GLU A O 1
ATOM 1046 N N . LEU A 1 135 ? 7.763 9.663 -21.014 1.00 96.62 135 LEU A N 1
ATOM 1047 C CA . LEU A 1 135 ? 7.357 8.262 -21.135 1.00 96.62 135 LEU A CA 1
ATOM 1048 C C . LEU A 1 135 ? 5.887 8.157 -21.557 1.00 96.62 135 LEU A C 1
ATOM 1050 O O . LEU A 1 135 ? 5.562 7.350 -22.420 1.00 96.62 135 LEU A O 1
ATOM 1054 N N . LEU A 1 136 ? 5.013 8.993 -20.985 1.00 95.56 136 LEU A N 1
ATOM 1055 C CA . LEU A 1 136 ? 3.600 9.062 -21.368 1.00 95.56 136 LEU A CA 1
ATOM 1056 C C . LEU A 1 136 ? 3.425 9.516 -22.818 1.00 95.56 136 LEU A C 1
ATOM 1058 O O . LEU A 1 136 ? 2.664 8.891 -23.548 1.00 95.56 136 LEU A O 1
ATOM 1062 N N . LYS A 1 137 ? 4.157 10.552 -23.245 1.00 95.06 137 LYS A N 1
ATOM 1063 C CA . LYS A 1 137 ? 4.117 11.049 -24.626 1.00 95.06 137 LYS A CA 1
ATOM 1064 C C . LYS A 1 137 ? 4.504 9.952 -25.617 1.00 95.06 137 LYS A C 1
ATOM 1066 O O . LYS A 1 137 ? 3.755 9.695 -26.546 1.00 95.06 137 LYS A O 1
ATOM 1071 N N . ARG A 1 138 ? 5.603 9.230 -25.361 1.00 94.06 138 ARG A N 1
ATOM 1072 C CA . ARG A 1 138 ? 6.051 8.115 -26.218 1.00 94.06 138 ARG A CA 1
ATOM 1073 C C . ARG A 1 138 ? 5.090 6.932 -26.237 1.00 94.06 138 ARG A C 1
ATOM 1075 O O . ARG A 1 138 ? 5.102 6.188 -27.205 1.00 94.06 138 ARG A O 1
ATOM 1082 N N . LEU A 1 139 ? 4.328 6.716 -25.166 1.00 93.12 139 LEU A N 1
ATOM 1083 C CA . LEU A 1 139 ? 3.332 5.644 -25.100 1.00 93.12 139 LEU A CA 1
ATOM 1084 C C . LEU A 1 139 ? 2.020 6.044 -25.797 1.00 93.12 139 LEU A C 1
ATOM 1086 O O . LEU A 1 139 ? 1.310 5.187 -26.303 1.00 93.12 139 LEU A O 1
ATOM 1090 N N . SER A 1 140 ? 1.713 7.345 -25.818 1.00 92.50 140 SER A N 1
ATOM 1091 C CA . SER A 1 140 ? 0.564 7.929 -26.517 1.00 92.50 140 SER A CA 1
ATOM 1092 C C . SER A 1 140 ? 0.811 8.135 -28.010 1.00 92.50 140 SER A C 1
ATOM 1094 O O . SER A 1 140 ? -0.153 8.202 -28.768 1.00 92.50 140 SER A O 1
ATOM 1096 N N . GLU A 1 141 ? 2.062 8.314 -28.430 1.00 89.94 141 GLU A N 1
ATOM 1097 C CA . GLU A 1 141 ? 2.421 8.418 -29.840 1.00 89.94 141 GLU A CA 1
ATOM 1098 C C . GLU A 1 141 ? 2.255 7.033 -30.481 1.00 89.94 141 GLU A C 1
ATOM 1100 O O . GLU A 1 141 ? 3.023 6.125 -30.126 1.00 89.94 141 GLU A O 1
ATOM 1105 N N . PRO A 1 142 ? 1.280 6.847 -31.400 1.00 79.12 142 PRO A N 1
ATOM 1106 C CA . PRO A 1 142 ? 1.153 5.592 -32.131 1.00 79.12 142 PRO A CA 1
ATOM 1107 C C . PRO A 1 142 ? 2.491 5.275 -32.801 1.00 79.12 142 PRO A C 1
ATOM 1109 O O . PRO A 1 142 ? 3.298 6.176 -33.032 1.00 79.12 142 PRO A O 1
ATOM 1112 N N . GLU A 1 143 ? 2.764 3.993 -33.037 1.00 69.44 143 GLU A N 1
ATOM 1113 C CA . GLU A 1 143 ? 3.875 3.504 -33.867 1.00 69.44 143 GLU A CA 1
ATOM 1114 C C . GLU A 1 143 ? 3.760 4.141 -35.260 1.00 69.44 143 GLU A C 1
ATOM 1116 O O . GLU A 1 143 ? 3.235 3.565 -36.196 1.00 69.44 143 GLU A O 1
ATOM 1121 N N . SER A 1 144 ? 4.159 5.404 -35.374 1.00 62.22 144 SER A N 1
ATOM 1122 C CA . SER A 1 144 ? 4.354 6.099 -36.628 1.00 62.22 144 SER A CA 1
ATOM 1123 C C . SER A 1 144 ? 5.657 5.541 -37.147 1.00 62.22 144 SER A C 1
ATOM 1125 O O . SER A 1 144 ? 6.691 6.125 -36.829 1.00 62.22 144 SER A O 1
ATOM 1127 N N . ASP A 1 145 ? 5.567 4.390 -37.817 1.00 54.34 145 ASP A N 1
ATOM 1128 C CA . ASP A 1 145 ? 6.546 3.709 -38.671 1.00 54.34 145 ASP A CA 1
ATOM 1129 C C . ASP A 1 145 ? 7.833 4.511 -38.901 1.00 54.34 145 ASP A C 1
ATOM 1131 O O . ASP A 1 145 ? 8.124 4.985 -39.998 1.00 54.34 145 ASP A O 1
ATOM 1135 N N . ASN A 1 146 ? 8.643 4.681 -37.858 1.00 51.47 146 ASN A N 1
ATOM 1136 C CA . ASN A 1 146 ? 9.974 5.258 -37.983 1.00 51.47 146 ASN A CA 1
ATOM 1137 C C . ASN A 1 146 ? 10.957 4.101 -38.133 1.00 51.47 146 ASN A C 1
ATOM 1139 O O . ASN A 1 146 ? 11.982 4.026 -37.461 1.00 51.47 146 ASN A O 1
ATOM 1143 N N . ASP A 1 147 ? 10.553 3.186 -39.012 1.00 48.44 147 ASP A N 1
ATOM 1144 C CA . ASP A 1 147 ? 11.250 1.994 -39.449 1.00 48.44 147 ASP A CA 1
ATOM 1145 C C . ASP A 1 147 ? 11.544 2.160 -40.945 1.00 48.44 147 ASP A C 1
ATOM 1147 O O . ASP A 1 147 ? 11.049 1.481 -41.840 1.00 48.44 147 ASP A O 1
ATOM 1151 N N . SER A 1 148 ? 12.308 3.205 -41.247 1.00 49.97 148 SER A N 1
ATOM 1152 C CA . SER A 1 148 ? 12.935 3.385 -42.557 1.00 49.97 148 SER A CA 1
ATOM 1153 C C . SER A 1 148 ? 14.339 3.939 -42.388 1.00 49.97 148 SER A C 1
ATOM 1155 O O . SER A 1 148 ? 14.762 4.891 -43.046 1.00 49.97 148 SER A O 1
ATOM 1157 N N . LYS A 1 149 ? 15.084 3.314 -41.471 1.00 47.38 149 LYS A N 1
ATOM 1158 C CA . LYS A 1 149 ? 16.545 3.307 -41.527 1.00 47.38 149 LYS A CA 1
ATOM 1159 C C . LYS A 1 149 ? 17.151 2.071 -40.852 1.00 47.38 149 LYS A C 1
ATOM 1161 O O . LYS A 1 149 ? 18.171 2.189 -40.182 1.00 47.38 149 LYS A O 1
ATOM 1166 N N . SER A 1 150 ? 16.587 0.880 -41.081 1.00 43.62 150 SER A N 1
ATOM 1167 C CA . SER A 1 150 ? 17.405 -0.339 -41.101 1.00 43.62 150 SER A CA 1
ATOM 1168 C C . SER A 1 150 ? 18.203 -0.318 -42.408 1.00 43.62 150 SER A C 1
ATOM 1170 O O . SER A 1 150 ? 17.832 -0.901 -43.428 1.00 43.62 150 SER A O 1
ATOM 1172 N N . GLY A 1 151 ? 19.258 0.495 -42.408 1.00 41.94 151 GLY A N 1
ATOM 1173 C CA . GLY A 1 151 ? 20.279 0.431 -43.435 1.00 41.94 151 GLY A CA 1
ATOM 1174 C C . GLY A 1 151 ? 20.906 -0.952 -43.385 1.00 41.94 151 GLY A C 1
ATOM 1175 O O . GLY A 1 151 ? 21.553 -1.293 -42.404 1.00 41.94 151 GLY A O 1
ATOM 1176 N N . SER A 1 152 ? 20.637 -1.718 -44.437 1.00 48.28 152 SER A N 1
ATOM 1177 C CA . SER A 1 152 ? 21.480 -2.766 -45.001 1.00 48.28 152 SER A CA 1
ATOM 1178 C C . SER A 1 152 ? 22.938 -2.655 -44.546 1.00 48.28 152 SER A C 1
ATOM 1180 O O . SER A 1 152 ? 23.616 -1.678 -44.864 1.00 48.28 152 SER A O 1
ATOM 1182 N N . GLY A 1 153 ? 23.394 -3.674 -43.835 1.00 41.00 153 GLY A N 1
ATOM 1183 C CA . GLY A 1 153 ? 24.761 -3.850 -43.373 1.00 41.00 153 GLY A CA 1
ATOM 1184 C C . GLY A 1 153 ? 24.848 -5.243 -42.783 1.00 41.00 153 GLY A C 1
ATOM 1185 O O . GLY A 1 153 ? 24.746 -5.410 -41.574 1.00 41.00 153 GLY A O 1
ATOM 1186 N N . ASP A 1 154 ? 24.889 -6.220 -43.681 1.00 45.53 154 ASP A N 1
ATOM 1187 C CA . ASP A 1 154 ? 25.206 -7.626 -43.444 1.00 45.53 154 ASP A CA 1
ATOM 1188 C C . ASP A 1 154 ? 26.666 -7.735 -42.978 1.00 45.53 154 ASP A C 1
ATOM 1190 O O . ASP A 1 154 ? 27.543 -8.189 -43.698 1.00 45.53 154 ASP A O 1
ATOM 1194 N N . ASP A 1 155 ? 26.927 -7.196 -41.793 1.00 48.56 155 ASP A N 1
ATOM 1195 C CA . ASP A 1 155 ? 28.126 -7.429 -41.014 1.00 48.56 155 ASP A CA 1
ATOM 1196 C C . ASP A 1 155 ? 27.602 -7.974 -39.688 1.00 48.56 155 ASP A C 1
ATOM 1198 O O . ASP A 1 155 ? 27.067 -7.228 -38.861 1.00 48.56 155 ASP A O 1
ATOM 1202 N N . GLU A 1 156 ? 27.703 -9.290 -39.487 1.00 55.25 156 GLU A N 1
ATOM 1203 C CA . GLU A 1 156 ? 27.600 -9.928 -38.170 1.00 55.25 156 GLU A CA 1
ATOM 1204 C C . GLU A 1 156 ? 28.789 -9.473 -37.308 1.00 55.25 156 GLU A C 1
ATOM 1206 O O . GLU A 1 156 ? 29.689 -10.228 -36.941 1.00 55.25 156 GLU A O 1
ATOM 1211 N N . ASP A 1 157 ? 28.815 -8.176 -37.028 1.00 57.59 157 ASP A N 1
ATOM 1212 C CA . ASP A 1 157 ? 29.844 -7.472 -36.301 1.00 57.59 157 ASP A CA 1
ATOM 1213 C C . ASP A 1 157 ? 29.653 -7.844 -34.830 1.00 57.59 157 ASP A C 1
ATOM 1215 O O . ASP A 1 157 ? 28.881 -7.233 -34.088 1.00 57.59 157 ASP A O 1
ATOM 1219 N N . SER A 1 158 ? 30.280 -8.962 -34.461 1.00 67.88 158 SER A N 1
ATOM 1220 C CA . SER A 1 158 ? 30.184 -9.617 -33.163 1.00 67.88 158 SER A CA 1
ATOM 1221 C C . SER A 1 158 ? 30.196 -8.583 -32.040 1.00 67.88 158 SER A C 1
ATOM 1223 O O . SER A 1 158 ? 31.175 -7.871 -31.797 1.00 67.88 158 SER A O 1
ATOM 1225 N N . ASP A 1 159 ? 29.051 -8.454 -31.370 1.00 84.75 159 ASP A N 1
ATOM 1226 C CA . ASP A 1 159 ? 28.750 -7.319 -30.504 1.00 84.75 159 ASP A CA 1
ATOM 1227 C C . ASP A 1 159 ? 29.371 -7.520 -29.105 1.00 84.75 159 ASP A C 1
ATOM 1229 O O . ASP A 1 159 ? 28.705 -7.590 -28.061 1.00 84.75 159 ASP A O 1
ATOM 1233 N N . TYR A 1 160 ? 30.705 -7.637 -29.075 1.00 90.94 160 TYR A N 1
ATOM 1234 C CA . TYR A 1 160 ? 31.529 -7.875 -27.884 1.00 90.94 160 TYR A CA 1
ATOM 1235 C C . TYR A 1 160 ? 31.377 -6.767 -26.826 1.00 90.94 160 TYR A C 1
ATOM 1237 O O . TYR A 1 160 ? 31.781 -6.922 -25.669 1.00 90.94 160 TYR A O 1
ATOM 1245 N N . THR A 1 161 ? 30.757 -5.638 -27.186 1.00 91.19 161 THR A N 1
ATOM 1246 C CA . THR A 1 161 ? 30.439 -4.530 -26.277 1.00 91.19 161 THR A CA 1
ATOM 1247 C C . THR A 1 161 ? 29.537 -4.976 -25.120 1.00 91.19 161 THR A C 1
ATOM 1249 O O . THR A 1 161 ? 29.707 -4.513 -23.982 1.00 91.19 161 THR A O 1
ATOM 1252 N N . SER A 1 162 ? 28.646 -5.937 -25.372 1.00 92.88 162 SER A N 1
ATOM 1253 C CA . SER A 1 162 ? 27.706 -6.495 -24.396 1.00 92.88 162 SER A CA 1
ATOM 1254 C C . SER A 1 162 ? 28.340 -7.525 -23.445 1.00 92.88 162 SER A C 1
ATOM 1256 O O . SER A 1 162 ? 27.791 -7.807 -22.377 1.00 92.88 162 SER A O 1
ATOM 1258 N N . TRP A 1 163 ? 29.527 -8.052 -23.766 1.00 93.81 163 TRP A N 1
ATOM 1259 C CA . TRP A 1 163 ? 30.169 -9.118 -22.993 1.00 93.81 163 TRP A CA 1
ATOM 1260 C C . TRP A 1 163 ? 30.887 -8.602 -21.738 1.00 93.81 163 TRP A C 1
ATOM 1262 O O . TRP A 1 163 ? 31.339 -7.457 -21.643 1.00 93.81 163 TRP A O 1
ATOM 1272 N N . THR A 1 164 ? 30.998 -9.452 -20.718 1.00 95.44 164 THR A N 1
ATOM 1273 C CA . THR A 1 164 ? 31.788 -9.165 -19.509 1.00 95.44 164 THR A CA 1
ATOM 1274 C C . THR A 1 164 ? 33.282 -9.357 -19.795 1.00 95.44 164 THR A C 1
ATOM 1276 O O . THR A 1 164 ? 33.646 -10.221 -20.585 1.00 95.44 164 THR A O 1
ATOM 1279 N N . VAL A 1 165 ? 34.165 -8.618 -19.106 1.00 94.69 165 VAL A N 1
ATOM 1280 C CA . VAL A 1 165 ? 35.636 -8.709 -19.278 1.00 94.69 165 VAL A CA 1
ATOM 1281 C C . VAL A 1 165 ? 36.159 -10.145 -19.156 1.00 94.69 165 VAL A C 1
ATOM 1283 O O . VAL A 1 165 ? 37.084 -10.510 -19.871 1.00 94.69 165 VAL A O 1
ATOM 1286 N N . LYS A 1 166 ? 35.554 -10.966 -18.285 1.00 95.69 166 LYS A N 1
ATOM 1287 C CA . LYS A 1 166 ? 35.893 -12.389 -18.141 1.00 95.69 166 LYS A CA 1
ATOM 1288 C C . LYS A 1 166 ? 35.664 -13.161 -19.448 1.00 95.69 166 LYS A C 1
ATOM 1290 O O . LYS A 1 166 ? 36.618 -13.697 -19.986 1.00 95.69 166 LYS A O 1
ATOM 1295 N N . LYS A 1 167 ? 34.450 -13.087 -20.013 1.00 95.56 167 LYS A N 1
ATOM 1296 C CA . LYS A 1 167 ? 34.102 -13.731 -21.293 1.00 95.56 167 LYS A CA 1
ATOM 1297 C C . LYS A 1 167 ? 35.002 -13.276 -22.444 1.00 95.56 167 LYS A C 1
ATOM 1299 O O . LYS A 1 167 ? 35.440 -14.096 -23.230 1.00 95.56 167 LYS A O 1
ATOM 1304 N N . ILE A 1 168 ? 35.311 -11.979 -22.503 1.00 95.56 168 ILE A N 1
ATOM 1305 C CA . ILE A 1 168 ? 36.198 -11.412 -23.531 1.00 95.56 168 ILE A CA 1
ATOM 1306 C C . ILE A 1 168 ? 37.615 -12.000 -23.421 1.00 95.56 168 ILE A C 1
ATOM 1308 O O . ILE A 1 168 ? 38.223 -12.339 -24.428 1.00 95.56 168 ILE A O 1
ATOM 1312 N N . LYS A 1 169 ? 38.148 -12.151 -22.202 1.00 94.81 169 LYS A N 1
ATOM 1313 C CA . LYS A 1 169 ? 39.467 -12.766 -21.986 1.00 94.81 169 LYS A CA 1
ATOM 1314 C C . LYS A 1 169 ? 39.477 -14.264 -22.287 1.00 94.81 169 LYS A C 1
ATOM 1316 O O . LYS A 1 169 ? 40.478 -14.752 -22.804 1.00 94.81 169 LYS A O 1
ATOM 1321 N N . ASP A 1 170 ? 38.397 -14.967 -21.956 1.00 95.56 170 ASP A N 1
ATOM 1322 C CA . ASP A 1 170 ? 38.246 -16.391 -22.261 1.00 95.56 170 ASP A CA 1
ATOM 1323 C C . ASP A 1 170 ? 38.228 -16.611 -23.784 1.00 95.56 170 ASP A C 1
ATOM 1325 O O . ASP A 1 170 ? 38.982 -17.443 -24.281 1.00 95.56 170 ASP A O 1
ATOM 1329 N N . GLU A 1 171 ? 37.479 -15.790 -24.525 1.00 94.88 171 GLU A N 1
ATOM 1330 C CA . GLU A 1 171 ? 37.447 -15.785 -25.996 1.00 94.88 171 GLU A CA 1
ATOM 1331 C C . GLU A 1 171 ? 38.825 -15.475 -26.602 1.00 94.88 171 GLU A C 1
ATOM 1333 O O . GLU A 1 171 ? 39.320 -16.212 -27.450 1.00 94.88 171 GLU A O 1
ATOM 1338 N N . MET A 1 172 ? 39.515 -14.437 -26.109 1.00 94.81 172 MET A N 1
ATOM 1339 C CA . MET A 1 172 ? 40.885 -14.134 -26.543 1.00 94.81 172 MET A CA 1
ATOM 1340 C C . MET A 1 172 ? 41.829 -15.322 -26.321 1.00 94.81 172 MET A C 1
ATOM 1342 O O . MET A 1 172 ? 42.656 -15.617 -27.179 1.00 94.81 172 MET A O 1
ATOM 1346 N N . LYS A 1 173 ? 41.692 -16.036 -25.197 1.00 95.12 173 LYS A N 1
ATOM 1347 C CA . LYS A 1 173 ? 42.493 -17.232 -24.909 1.00 95.12 173 LYS A CA 1
ATOM 1348 C C . LYS A 1 173 ? 42.160 -18.380 -25.865 1.00 95.12 173 LYS A C 1
ATOM 1350 O O . LYS A 1 173 ? 43.086 -19.056 -26.304 1.00 95.12 173 LYS A O 1
ATOM 1355 N N . GLN A 1 174 ? 40.884 -18.580 -26.198 1.00 94.19 174 GLN A N 1
ATOM 1356 C CA . GLN A 1 174 ? 40.448 -19.587 -27.174 1.00 94.19 174 GLN A CA 1
ATOM 1357 C C . GLN A 1 174 ? 41.038 -19.328 -28.567 1.00 94.19 174 GLN A C 1
ATOM 1359 O O . GLN A 1 174 ? 41.417 -20.274 -29.248 1.00 94.19 174 GLN A O 1
ATOM 1364 N N . ARG A 1 175 ? 41.210 -18.056 -28.944 1.00 92.88 175 ARG A N 1
ATOM 1365 C CA . ARG A 1 175 ? 41.823 -17.636 -30.216 1.00 92.88 175 ARG A CA 1
ATOM 1366 C C . ARG A 1 175 ? 43.350 -17.520 -30.182 1.00 92.88 175 ARG A C 1
ATOM 1368 O O . ARG A 1 175 ? 43.969 -17.144 -31.167 1.00 92.88 175 ARG A O 1
ATOM 1375 N N . GLY A 1 176 ? 43.983 -17.803 -29.042 1.00 92.81 176 GLY A N 1
ATOM 1376 C CA . GLY A 1 176 ? 45.437 -17.684 -28.881 1.00 92.81 176 GLY A CA 1
ATOM 1377 C C . GLY A 1 176 ? 45.959 -16.246 -28.724 1.00 92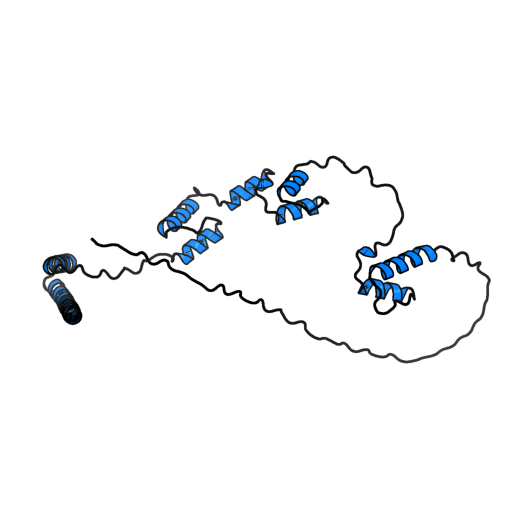.81 176 GLY A C 1
ATOM 1378 O O . GLY A 1 176 ? 47.173 -16.029 -28.693 1.00 92.81 176 GLY A O 1
ATOM 1379 N N . LEU A 1 177 ? 45.079 -15.257 -28.550 1.00 93.38 177 LEU A N 1
ATOM 1380 C CA . LEU A 1 177 ? 45.440 -13.864 -28.290 1.00 93.38 177 LEU A CA 1
ATOM 1381 C C . LEU A 1 177 ? 45.815 -13.678 -26.811 1.00 93.38 177 LEU A C 1
ATOM 1383 O O . LEU A 1 177 ? 45.011 -13.871 -25.896 1.00 93.38 177 LEU A O 1
ATOM 1387 N N . LYS A 1 178 ? 47.049 -13.241 -26.539 1.00 89.56 178 LYS A N 1
ATOM 1388 C CA . LYS A 1 178 ? 47.502 -12.946 -25.168 1.00 89.56 178 LYS A CA 1
ATOM 1389 C C . LYS A 1 178 ? 47.026 -11.556 -24.729 1.00 89.56 178 LYS A C 1
ATOM 1391 O O . LYS A 1 178 ? 47.488 -10.541 -25.247 1.00 89.56 178 LYS A O 1
ATOM 1396 N N . GLY A 1 179 ? 46.133 -11.502 -23.741 1.00 84.94 179 GLY A N 1
ATOM 1397 C CA . GLY A 1 179 ? 45.762 -10.254 -23.062 1.00 84.94 179 GLY A CA 1
ATOM 1398 C C . GLY A 1 179 ? 46.842 -9.797 -22.075 1.00 84.94 179 GLY A C 1
ATOM 1399 O O . GLY A 1 179 ? 47.460 -10.623 -21.400 1.00 84.94 179 GLY A O 1
ATOM 1400 N N . LYS A 1 180 ? 47.064 -8.484 -21.947 1.00 89.44 180 LYS A N 1
ATOM 1401 C CA . LYS A 1 180 ? 47.980 -7.933 -20.931 1.00 89.44 180 LYS A CA 1
ATOM 1402 C C . LYS A 1 180 ? 47.232 -7.708 -19.612 1.00 89.44 180 LYS A C 1
ATOM 1404 O O . LYS A 1 180 ? 46.052 -7.346 -19.587 1.00 89.44 180 LYS A O 1
ATOM 1409 N N . VAL A 1 181 ? 47.916 -7.910 -18.485 1.00 87.19 181 VAL A N 1
ATOM 1410 C CA . VAL A 1 181 ? 47.339 -7.658 -17.154 1.00 87.19 181 VAL A CA 1
ATOM 1411 C C . VAL A 1 181 ? 47.065 -6.157 -17.007 1.00 87.19 181 VAL A C 1
ATOM 1413 O O . VAL A 1 181 ? 47.983 -5.349 -17.091 1.00 87.19 181 VAL A O 1
ATOM 1416 N N . GLY A 1 182 ? 45.798 -5.787 -16.802 1.00 89.69 182 GLY A N 1
ATOM 1417 C CA . GLY A 1 182 ? 45.372 -4.393 -16.619 1.00 89.69 182 GLY A CA 1
ATOM 1418 C C . GLY A 1 182 ? 44.846 -3.675 -17.870 1.00 89.69 182 GLY A C 1
ATOM 1419 O O . GLY A 1 182 ? 44.525 -2.493 -17.773 1.00 89.69 182 GLY A O 1
ATOM 1420 N N . GLU A 1 183 ? 44.714 -4.348 -19.020 1.00 91.31 183 GLU A N 1
ATOM 1421 C CA . GLU A 1 183 ? 44.064 -3.762 -20.209 1.00 91.31 183 GLU A CA 1
ATOM 1422 C C . GLU A 1 183 ? 42.590 -3.403 -19.938 1.00 91.31 183 GLU A C 1
ATOM 1424 O O . GLU A 1 183 ? 41.869 -4.113 -19.223 1.00 91.31 183 GLU A O 1
ATOM 1429 N N . LYS A 1 184 ? 42.130 -2.278 -20.507 1.00 96.25 184 LYS A N 1
ATOM 1430 C CA . LYS A 1 184 ? 40.738 -1.832 -20.373 1.00 96.25 184 LYS A CA 1
ATOM 1431 C C . LYS A 1 184 ? 39.841 -2.684 -21.270 1.00 96.25 184 LYS A C 1
ATOM 1433 O O . LYS A 1 184 ? 40.259 -3.162 -22.318 1.00 96.25 184 LYS A O 1
ATOM 1438 N N . LYS A 1 185 ? 38.563 -2.817 -20.894 1.00 94.88 185 LYS A N 1
ATOM 1439 C CA . LYS A 1 185 ? 37.562 -3.580 -21.669 1.00 94.88 185 LYS A CA 1
ATOM 1440 C C . LYS A 1 185 ? 37.515 -3.169 -23.148 1.00 94.88 185 LYS A C 1
ATOM 1442 O O . LYS A 1 185 ? 37.358 -4.030 -24.001 1.00 94.88 185 LYS A O 1
ATOM 1447 N N . VAL A 1 186 ? 37.641 -1.873 -23.430 1.00 94.81 186 VAL A N 1
ATOM 1448 C CA . VAL A 1 186 ? 37.598 -1.328 -24.795 1.00 94.81 186 VAL A CA 1
ATOM 1449 C C . VAL A 1 186 ? 38.745 -1.844 -25.667 1.00 94.81 186 VAL A C 1
ATOM 1451 O O . VAL A 1 186 ? 38.491 -2.244 -26.795 1.00 94.81 186 VAL A O 1
ATOM 1454 N N . ASP A 1 187 ? 39.957 -1.941 -25.117 1.00 95.56 187 ASP A N 1
ATOM 1455 C CA . ASP A 1 187 ? 41.145 -2.400 -25.849 1.00 95.56 187 ASP A CA 1
ATOM 1456 C C . ASP A 1 187 ? 41.046 -3.900 -26.172 1.00 95.56 187 ASP A C 1
ATOM 1458 O O . ASP A 1 187 ? 41.431 -4.343 -27.250 1.00 95.56 187 ASP A O 1
ATOM 1462 N N . LEU A 1 188 ? 40.480 -4.684 -25.246 1.00 95.25 188 LEU A N 1
ATOM 1463 C CA . LEU A 1 188 ? 40.243 -6.118 -25.443 1.00 95.25 188 LEU A CA 1
ATOM 1464 C C . LEU A 1 188 ? 39.200 -6.375 -26.544 1.00 95.25 188 LEU A C 1
ATOM 1466 O O . LEU A 1 188 ? 39.400 -7.243 -27.387 1.00 95.25 188 LEU A O 1
ATOM 1470 N N . VAL A 1 189 ? 38.105 -5.603 -26.552 1.00 94.88 189 VAL A N 1
ATOM 1471 C CA . VAL A 1 189 ? 37.067 -5.675 -27.599 1.00 94.88 189 VAL A CA 1
ATOM 1472 C C . VAL A 1 189 ? 37.632 -5.278 -28.960 1.00 94.88 189 VAL A C 1
ATOM 1474 O O . VAL A 1 189 ? 37.354 -5.944 -29.951 1.00 94.88 189 VAL A O 1
ATOM 1477 N N . GLN A 1 190 ? 38.431 -4.212 -29.008 1.00 93.81 190 GLN A N 1
ATOM 1478 C CA . GLN A 1 190 ? 39.060 -3.764 -30.245 1.00 93.81 190 GLN A CA 1
ATOM 1479 C C . GLN A 1 190 ? 39.980 -4.845 -30.826 1.00 93.81 190 GLN A C 1
ATOM 1481 O O . GLN A 1 190 ? 39.897 -5.126 -32.015 1.00 93.81 190 GLN A O 1
ATOM 1486 N N . ARG A 1 191 ? 40.793 -5.505 -29.992 1.00 93.69 191 ARG A N 1
ATOM 1487 C CA . ARG A 1 191 ? 41.711 -6.554 -30.455 1.00 93.69 191 ARG A CA 1
ATOM 1488 C C . ARG A 1 191 ? 40.978 -7.797 -30.986 1.00 93.69 191 ARG A C 1
ATOM 1490 O O . ARG A 1 191 ? 41.465 -8.409 -31.926 1.00 93.69 191 ARG A O 1
ATOM 1497 N N . LEU A 1 192 ? 39.813 -8.150 -30.429 1.00 92.81 192 LEU A N 1
ATOM 1498 C CA . LEU A 1 192 ? 38.957 -9.212 -30.987 1.00 92.81 192 LEU A CA 1
ATOM 1499 C C . LEU A 1 192 ? 38.366 -8.825 -32.349 1.00 92.81 192 LEU A C 1
ATOM 1501 O O . LEU A 1 192 ? 38.395 -9.634 -33.266 1.00 92.81 192 LEU A O 1
ATOM 1505 N N . LYS A 1 193 ? 37.896 -7.579 -32.505 1.00 91.50 193 LYS A N 1
ATOM 1506 C CA . LYS A 1 193 ? 37.413 -7.077 -33.804 1.00 91.50 193 LYS A CA 1
ATOM 1507 C C . LYS A 1 193 ? 38.521 -7.062 -34.862 1.00 91.50 193 LYS A C 1
ATOM 1509 O O . LYS A 1 193 ? 38.289 -7.437 -36.003 1.00 91.50 193 LYS A O 1
ATOM 1514 N N . GLU A 1 194 ? 39.727 -6.636 -34.488 1.00 90.69 194 GLU A N 1
ATOM 1515 C CA . GLU A 1 194 ? 40.895 -6.658 -35.380 1.00 90.69 194 GLU A CA 1
ATOM 1516 C C . GLU A 1 194 ? 41.238 -8.088 -35.829 1.00 90.69 194 GLU A C 1
ATOM 1518 O O . GLU A 1 194 ? 41.540 -8.297 -37.000 1.00 90.69 194 GLU A O 1
ATOM 1523 N N . ASP A 1 195 ? 41.143 -9.068 -34.929 1.00 91.38 195 ASP A N 1
ATOM 1524 C CA . ASP A 1 195 ? 41.371 -10.485 -35.227 1.00 91.38 195 ASP A CA 1
ATOM 1525 C C . ASP A 1 195 ? 40.311 -11.067 -36.180 1.00 91.38 195 ASP A C 1
ATOM 1527 O O . ASP A 1 195 ? 40.672 -11.716 -37.161 1.00 91.38 195 ASP A O 1
ATOM 1531 N N . ASP A 1 196 ? 39.026 -10.751 -35.968 1.00 89.06 196 ASP A N 1
ATOM 1532 C CA . ASP A 1 196 ? 37.931 -11.136 -36.877 1.00 89.06 196 ASP A CA 1
ATOM 1533 C C . ASP A 1 196 ? 38.143 -10.589 -38.296 1.00 89.06 196 ASP A C 1
ATOM 1535 O O . ASP A 1 196 ? 37.972 -11.307 -39.283 1.00 89.06 196 ASP A O 1
ATOM 1539 N N . HIS A 1 197 ? 38.572 -9.328 -38.410 1.00 84.50 197 HIS A N 1
ATOM 1540 C CA . HIS A 1 197 ? 38.887 -8.723 -39.703 1.00 84.50 197 HIS A CA 1
ATOM 1541 C C . HIS A 1 197 ? 40.148 -9.319 -40.347 1.00 84.50 197 HIS A C 1
ATOM 1543 O O . HIS A 1 197 ? 40.220 -9.422 -41.572 1.00 84.50 197 HIS A O 1
ATOM 1549 N N . ASN A 1 198 ? 41.145 -9.716 -39.552 1.00 83.50 198 ASN A N 1
ATOM 1550 C CA . ASN A 1 198 ? 42.414 -10.232 -40.064 1.00 83.50 198 ASN A CA 1
ATOM 1551 C C . ASN A 1 198 ? 42.332 -11.716 -40.477 1.00 83.50 198 ASN A C 1
ATOM 1553 O O . ASN A 1 198 ? 42.987 -12.125 -41.440 1.00 83.50 198 ASN A O 1
ATOM 1557 N N . GLY A 1 199 ? 41.487 -12.508 -39.805 1.00 69.56 199 GLY A N 1
ATOM 1558 C CA . GLY A 1 199 ? 41.310 -13.947 -40.038 1.00 69.56 199 GLY A CA 1
ATOM 1559 C C . GLY A 1 199 ? 40.709 -14.325 -41.399 1.00 69.56 199 GLY A C 1
ATOM 1560 O O . GLY A 1 199 ? 40.842 -15.470 -41.830 1.00 69.56 199 GLY A O 1
ATOM 1561 N N . MET A 1 200 ? 40.097 -13.380 -42.118 1.00 60.81 200 MET A N 1
ATOM 1562 C CA . MET A 1 200 ? 39.559 -13.624 -43.464 1.00 60.81 200 MET A CA 1
ATOM 1563 C C . MET A 1 200 ? 40.611 -13.578 -44.583 1.00 60.81 200 MET A C 1
ATOM 1565 O O . MET A 1 200 ? 40.326 -14.024 -45.693 1.00 60.81 200 MET A O 1
ATOM 1569 N N . SER A 1 201 ? 41.817 -13.056 -44.330 1.00 56.97 201 SER A N 1
ATOM 1570 C CA . SER A 1 201 ? 42.782 -12.777 -45.406 1.00 56.97 201 SER A CA 1
ATOM 1571 C C . SER A 1 201 ? 43.738 -13.925 -45.759 1.00 56.97 201 SER A C 1
ATOM 1573 O O . SER A 1 201 ? 44.351 -13.872 -46.821 1.00 56.97 201 SER A O 1
ATOM 1575 N N . ASP A 1 202 ? 43.828 -14.982 -44.941 1.00 51.25 202 ASP A N 1
ATOM 1576 C CA . ASP A 1 202 ? 44.925 -15.967 -45.045 1.00 51.25 202 ASP A CA 1
ATOM 1577 C C . ASP A 1 202 ? 44.484 -17.402 -45.402 1.00 51.25 202 ASP A C 1
ATOM 1579 O O . ASP A 1 202 ? 45.267 -18.346 -45.341 1.00 51.25 202 ASP A O 1
ATOM 1583 N N . ARG A 1 203 ? 43.221 -17.612 -45.811 1.00 52.22 203 ARG A N 1
ATOM 1584 C CA . ARG A 1 203 ? 42.689 -18.954 -46.144 1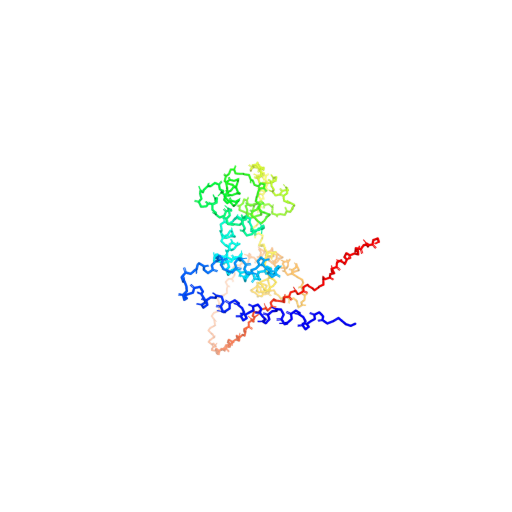.00 52.22 203 ARG A CA 1
ATOM 1585 C C . ARG A 1 203 ? 42.759 -19.326 -47.633 1.00 52.22 203 ARG A C 1
ATOM 1587 O O . ARG A 1 203 ? 41.993 -20.168 -48.089 1.00 52.22 203 ARG A O 1
ATOM 1594 N N . TYR A 1 204 ? 43.685 -18.739 -48.389 1.00 52.44 204 TYR A N 1
ATOM 1595 C CA . TYR A 1 204 ? 44.036 -19.204 -49.741 1.00 52.44 204 TYR A CA 1
ATOM 1596 C C . TYR A 1 204 ? 45.439 -19.831 -49.743 1.00 52.44 204 TYR A C 1
ATOM 1598 O O . TYR A 1 204 ? 46.295 -19.506 -50.562 1.00 52.44 204 TYR A O 1
ATOM 1606 N N . VAL A 1 205 ? 45.693 -20.726 -48.785 1.00 53.97 205 VAL A N 1
ATOM 1607 C CA . VAL A 1 205 ? 46.892 -21.568 -48.792 1.00 53.97 205 VAL A CA 1
ATOM 1608 C C . VAL A 1 205 ? 46.604 -22.755 -49.697 1.00 53.97 205 VAL A C 1
ATOM 1610 O O . VAL A 1 205 ? 45.857 -23.664 -49.349 1.00 53.97 205 VAL A O 1
ATOM 1613 N N . SER A 1 206 ? 47.177 -22.660 -50.893 1.00 50.94 206 SER A N 1
ATOM 1614 C CA . SER A 1 206 ? 47.277 -23.710 -51.897 1.00 50.94 206 SER A CA 1
ATOM 1615 C C . SER A 1 206 ? 47.667 -25.035 -51.241 1.00 50.94 206 SER A C 1
ATOM 1617 O O . SER A 1 206 ? 48.740 -25.147 -50.648 1.00 50.94 206 SER A O 1
ATOM 1619 N N . GLU A 1 207 ? 46.784 -26.022 -51.362 1.00 44.47 207 GLU A N 1
ATOM 1620 C CA . GLU A 1 207 ? 47.028 -27.415 -51.008 1.00 44.47 207 GLU A CA 1
ATOM 1621 C C . GLU A 1 207 ? 48.252 -27.904 -51.798 1.00 44.47 207 GLU A C 1
ATOM 1623 O O . GLU A 1 207 ? 48.231 -27.974 -53.026 1.00 44.47 207 GLU A O 1
ATOM 1628 N N . SER A 1 208 ? 49.351 -28.167 -51.093 1.00 50.88 208 SER A N 1
ATOM 1629 C CA . SER A 1 208 ? 50.502 -28.896 -51.616 1.00 50.88 208 SER A CA 1
ATOM 1630 C C . SER A 1 208 ? 50.667 -30.126 -50.743 1.00 50.88 208 SER A C 1
ATOM 1632 O O . SER A 1 208 ? 51.044 -30.006 -49.578 1.00 50.88 208 SER A O 1
ATOM 1634 N N . ASP A 1 209 ? 50.361 -31.279 -51.336 1.00 49.69 209 ASP A N 1
ATOM 1635 C CA . ASP A 1 209 ? 50.574 -32.624 -50.814 1.00 49.69 209 ASP A CA 1
ATOM 1636 C C . ASP A 1 209 ? 51.907 -32.764 -50.069 1.00 49.69 209 ASP A C 1
ATOM 1638 O O . ASP A 1 209 ? 52.982 -32.528 -50.633 1.00 49.69 209 ASP A O 1
ATOM 1642 N N . CYS A 1 210 ? 51.849 -33.225 -48.822 1.00 42.12 210 CYS A N 1
ATOM 1643 C CA . CYS A 1 210 ? 52.962 -33.942 -48.218 1.00 42.12 210 CYS A CA 1
ATOM 1644 C C . CYS A 1 210 ? 52.439 -35.088 -47.350 1.00 42.12 210 CYS A C 1
ATOM 1646 O O . CYS A 1 210 ? 51.955 -34.921 -46.233 1.00 42.12 210 CYS A O 1
ATOM 1648 N N . GLU A 1 211 ? 52.548 -36.283 -47.917 1.00 51.69 211 GLU A N 1
ATOM 1649 C CA . GLU A 1 211 ? 52.383 -37.545 -47.220 1.00 51.69 211 GLU A CA 1
ATOM 1650 C C . GLU A 1 211 ? 53.591 -37.752 -46.296 1.00 51.69 211 GLU A C 1
ATOM 1652 O O . GLU A 1 211 ? 54.746 -37.733 -46.735 1.00 51.69 211 GLU A O 1
ATOM 1657 N N . SER A 1 212 ? 53.351 -37.910 -44.997 1.00 51.44 212 SER A N 1
ATOM 1658 C CA . SER A 1 212 ? 54.339 -38.477 -44.077 1.00 51.44 212 SER A CA 1
ATOM 1659 C C . SER A 1 212 ? 53.659 -39.056 -42.850 1.00 51.44 212 SER A C 1
ATOM 1661 O O . SER A 1 212 ? 53.304 -38.346 -41.910 1.00 51.44 212 SER A O 1
ATOM 1663 N N . ASP A 1 213 ? 53.529 -40.378 -42.898 1.00 53.09 213 ASP A N 1
ATOM 1664 C CA . ASP A 1 213 ? 53.374 -41.271 -41.762 1.00 53.09 213 ASP A CA 1
ATOM 1665 C C . ASP A 1 213 ? 54.410 -40.980 -40.666 1.00 53.09 213 ASP A C 1
ATOM 1667 O O . ASP A 1 213 ? 55.622 -40.960 -40.906 1.00 53.09 213 ASP A O 1
ATOM 1671 N N . SER A 1 214 ? 53.940 -40.822 -39.431 1.00 48.62 214 SER A N 1
ATOM 1672 C CA . SER A 1 214 ? 54.716 -41.199 -38.248 1.00 48.62 214 SER A CA 1
ATOM 1673 C C . SER A 1 214 ? 53.796 -41.402 -37.057 1.00 48.62 214 SER A C 1
ATOM 1675 O O . SER A 1 214 ? 53.355 -40.451 -36.409 1.00 48.62 214 SER A O 1
ATOM 1677 N N . ASP A 1 215 ? 53.549 -42.681 -36.786 1.00 50.81 215 ASP A N 1
ATOM 1678 C CA . ASP A 1 215 ? 53.098 -43.213 -35.511 1.00 50.81 215 ASP A CA 1
ATOM 1679 C C . ASP A 1 215 ? 53.983 -42.693 -34.372 1.00 50.81 215 ASP A C 1
ATOM 1681 O O . ASP A 1 215 ? 55.210 -42.829 -34.403 1.00 50.81 215 ASP A O 1
ATOM 1685 N N . SER A 1 216 ? 53.368 -42.109 -33.346 1.00 56.66 216 SER A N 1
ATOM 1686 C CA . SER A 1 216 ? 54.046 -41.892 -32.071 1.00 56.66 216 SER A CA 1
ATOM 1687 C C . SER A 1 216 ? 53.027 -41.881 -30.939 1.00 56.66 216 SER A C 1
ATOM 1689 O O . SER A 1 216 ? 52.433 -40.856 -30.599 1.00 56.66 216 SER A O 1
ATOM 1691 N N . ASP A 1 217 ? 52.811 -43.075 -30.393 1.00 58.22 217 ASP A N 1
ATOM 1692 C CA . ASP A 1 217 ? 52.138 -43.315 -29.126 1.00 58.22 217 ASP A CA 1
ATOM 1693 C C . ASP A 1 217 ? 52.888 -42.596 -27.996 1.00 58.22 217 ASP A C 1
ATOM 1695 O O . ASP A 1 217 ? 54.063 -42.867 -27.738 1.00 58.22 217 ASP A O 1
ATOM 1699 N N . SER A 1 218 ? 52.209 -41.697 -27.283 1.00 54.56 218 SER A N 1
ATOM 1700 C CA . SER A 1 218 ? 52.677 -41.251 -25.971 1.00 54.56 218 SER A CA 1
ATOM 1701 C C . SER A 1 218 ? 51.500 -40.985 -25.043 1.00 54.56 218 SER A C 1
ATOM 1703 O O . SER A 1 218 ? 50.906 -39.907 -25.036 1.00 54.56 218 SER A O 1
ATOM 1705 N N . ASP A 1 219 ? 51.226 -41.999 -24.224 1.00 51.25 219 ASP A N 1
ATOM 1706 C CA . ASP A 1 219 ? 50.629 -41.898 -22.896 1.00 51.25 219 ASP A CA 1
ATOM 1707 C C . ASP A 1 219 ? 51.155 -40.679 -22.111 1.00 51.25 219 ASP A C 1
ATOM 1709 O O . ASP A 1 219 ? 52.361 -40.420 -22.114 1.00 51.25 219 ASP A O 1
ATOM 1713 N N . CYS A 1 220 ? 50.276 -39.970 -21.392 1.00 46.12 220 CYS A N 1
ATOM 1714 C CA . CYS A 1 220 ? 50.466 -39.671 -19.962 1.00 46.12 220 CYS A CA 1
ATOM 1715 C C . CYS A 1 220 ? 49.322 -38.825 -19.356 1.00 46.12 220 CYS A C 1
ATOM 1717 O O . CYS A 1 220 ? 49.108 -37.665 -19.696 1.00 46.12 220 CYS A O 1
ATOM 1719 N N . GLU A 1 221 ? 48.663 -39.455 -18.380 1.00 50.78 221 GLU A N 1
ATOM 1720 C CA . GLU A 1 221 ? 48.334 -38.921 -17.051 1.00 50.78 221 GLU A CA 1
ATOM 1721 C C . GLU A 1 221 ? 47.277 -37.802 -16.937 1.00 50.78 221 GLU A C 1
ATOM 1723 O O . GLU A 1 221 ? 47.541 -36.598 -16.949 1.00 50.78 221 GLU A O 1
ATOM 1728 N N . SER A 1 222 ? 46.054 -38.265 -16.664 1.00 55.12 222 SER A N 1
ATOM 1729 C CA . SER A 1 222 ? 44.995 -37.552 -15.951 1.00 55.12 222 SER A CA 1
ATOM 1730 C C . SER A 1 222 ? 45.519 -36.826 -14.710 1.00 55.12 222 SER A C 1
ATOM 1732 O O . SER A 1 222 ? 46.088 -37.444 -13.813 1.00 55.12 222 SER A O 1
ATOM 1734 N N . THR A 1 223 ? 45.227 -35.531 -14.603 1.00 49.12 223 THR A N 1
ATOM 1735 C CA . THR A 1 223 ? 45.291 -34.810 -13.328 1.00 49.12 223 THR A CA 1
ATOM 1736 C C . THR A 1 223 ? 43.936 -34.189 -13.009 1.00 49.12 223 THR A C 1
ATOM 1738 O O . THR A 1 223 ? 43.501 -33.203 -13.605 1.00 49.12 223 THR A O 1
ATOM 1741 N N . ASP A 1 224 ? 43.274 -34.844 -12.056 1.00 50.81 224 ASP A N 1
ATOM 1742 C CA . ASP A 1 224 ? 42.224 -34.336 -11.179 1.00 50.81 224 ASP A CA 1
ATOM 1743 C C . ASP A 1 224 ? 42.546 -32.905 -10.718 1.00 50.81 224 ASP A C 1
ATOM 1745 O O . ASP A 1 224 ? 43.558 -32.671 -10.053 1.00 50.81 224 ASP A O 1
ATOM 1749 N N . CYS A 1 225 ? 41.688 -31.939 -11.053 1.00 49.16 225 CYS A N 1
ATOM 1750 C CA . CYS A 1 225 ? 41.687 -30.636 -10.395 1.00 49.16 225 CYS A CA 1
ATOM 1751 C C . CYS A 1 225 ? 40.378 -30.472 -9.624 1.00 49.16 225 CYS A C 1
ATOM 1753 O O . CYS A 1 225 ? 39.291 -30.338 -10.187 1.00 49.16 225 CYS A O 1
ATOM 1755 N N . GLU A 1 226 ? 40.541 -30.563 -8.307 1.00 51.09 226 GLU A N 1
ATOM 1756 C CA . GLU A 1 226 ? 39.495 -30.581 -7.304 1.00 51.09 226 GLU A CA 1
ATOM 1757 C C . GLU A 1 226 ? 38.626 -29.322 -7.307 1.00 51.09 226 GLU A C 1
ATOM 1759 O O . GLU A 1 226 ? 39.054 -28.203 -7.600 1.00 51.09 226 GLU A O 1
ATOM 1764 N N . SER A 1 227 ? 37.369 -29.568 -6.949 1.00 54.00 227 SER A N 1
ATOM 1765 C CA . SER A 1 227 ? 36.351 -28.579 -6.629 1.00 54.00 227 SER A CA 1
ATOM 1766 C C . SER A 1 227 ? 36.785 -27.727 -5.440 1.00 54.00 227 SER A C 1
ATOM 1768 O O . SER A 1 227 ? 37.059 -28.274 -4.378 1.00 54.00 227 SER A O 1
ATOM 1770 N N . ASP A 1 228 ? 36.751 -26.404 -5.594 1.00 52.38 228 ASP A N 1
ATOM 1771 C CA . ASP A 1 228 ? 36.792 -25.474 -4.467 1.00 52.38 228 ASP A CA 1
ATOM 1772 C C . ASP A 1 228 ? 35.492 -24.665 -4.444 1.00 52.38 228 ASP A C 1
ATOM 1774 O O . ASP A 1 228 ? 35.133 -23.939 -5.377 1.00 52.38 228 ASP A O 1
ATOM 1778 N N . SER A 1 229 ? 34.740 -24.918 -3.385 1.00 58.69 229 SER A N 1
ATOM 1779 C CA . SER A 1 229 ? 33.417 -24.413 -3.066 1.00 58.69 229 SER A CA 1
ATOM 1780 C C . SER A 1 229 ? 33.539 -23.545 -1.829 1.00 58.69 229 SER A C 1
ATOM 1782 O O . SER A 1 229 ? 33.869 -24.110 -0.796 1.00 58.69 229 SER A O 1
ATOM 1784 N N . GLU A 1 230 ? 33.195 -22.255 -1.885 1.00 53.91 230 GLU A N 1
ATOM 1785 C CA . GLU A 1 230 ? 32.865 -21.498 -0.671 1.00 53.91 230 GLU A CA 1
ATOM 1786 C C . GLU A 1 230 ? 31.751 -20.462 -0.903 1.00 53.91 230 GLU A C 1
ATOM 1788 O O . GLU A 1 230 ? 31.684 -19.751 -1.910 1.00 53.91 230 GLU A O 1
ATOM 1793 N N . ASP A 1 231 ? 30.855 -20.475 0.077 1.00 49.69 231 ASP A N 1
ATOM 1794 C CA . ASP A 1 231 ? 29.611 -19.756 0.298 1.00 49.69 231 ASP A CA 1
ATOM 1795 C C . ASP A 1 231 ? 29.707 -18.216 0.271 1.00 49.69 231 ASP A C 1
ATOM 1797 O O . ASP A 1 231 ? 30.562 -17.614 0.918 1.00 49.69 231 ASP A O 1
ATOM 1801 N N . ASP A 1 232 ? 28.735 -17.557 -0.376 1.00 48.31 232 ASP A N 1
ATOM 1802 C CA . ASP A 1 232 ? 28.508 -16.107 -0.251 1.00 48.31 232 ASP A CA 1
ATOM 1803 C C . ASP A 1 232 ? 27.253 -15.852 0.609 1.00 48.31 232 ASP A C 1
ATOM 1805 O O . ASP A 1 232 ? 26.111 -16.117 0.215 1.00 48.31 232 ASP A O 1
ATOM 1809 N N . GLU A 1 233 ? 27.491 -15.394 1.840 1.00 65.38 233 GLU A N 1
ATOM 1810 C CA . GLU A 1 233 ? 26.483 -15.138 2.869 1.00 65.38 233 GLU A CA 1
ATOM 1811 C C . GLU A 1 233 ? 25.537 -13.947 2.566 1.00 65.38 233 GLU A C 1
ATOM 1813 O O . GLU A 1 233 ? 25.904 -12.953 1.932 1.00 65.38 233 GLU A O 1
ATOM 1818 N N . PRO A 1 234 ? 24.301 -13.953 3.112 1.00 57.06 234 PRO A N 1
ATOM 1819 C CA . PRO A 1 234 ? 23.326 -12.890 2.896 1.00 57.06 234 PRO A CA 1
ATOM 1820 C C . PRO A 1 234 ? 23.631 -11.594 3.674 1.00 57.06 234 PRO A C 1
ATOM 1822 O O . PRO A 1 234 ? 23.521 -11.498 4.898 1.00 57.06 234 PRO A O 1
ATOM 1825 N N . ILE A 1 235 ? 23.871 -10.527 2.908 1.00 50.28 235 ILE A N 1
ATOM 1826 C CA . ILE A 1 235 ? 24.029 -9.129 3.337 1.00 50.28 235 ILE A CA 1
ATOM 1827 C C . ILE A 1 235 ? 22.880 -8.669 4.262 1.00 50.28 235 ILE A C 1
ATOM 1829 O O . ILE A 1 235 ? 21.747 -8.415 3.833 1.00 50.28 235 ILE A O 1
ATOM 1833 N N . GLN A 1 236 ? 23.197 -8.454 5.543 1.00 50.22 236 GLN A N 1
ATOM 1834 C CA . GLN A 1 236 ? 22.292 -7.853 6.524 1.00 50.22 236 GLN A CA 1
ATOM 1835 C C . GLN A 1 236 ? 22.062 -6.356 6.240 1.00 50.22 236 GLN A C 1
ATOM 1837 O O . GLN A 1 236 ? 22.954 -5.509 6.347 1.00 50.22 236 GLN A O 1
ATOM 1842 N N . LYS A 1 237 ? 20.817 -5.996 5.906 1.00 55.88 237 LYS A N 1
ATOM 1843 C CA . LYS A 1 237 ? 20.383 -4.607 5.682 1.00 55.88 237 LYS A CA 1
ATOM 1844 C C . LYS A 1 237 ? 20.284 -3.837 7.005 1.00 55.88 237 LYS A C 1
ATOM 1846 O O . LYS A 1 237 ? 19.424 -4.107 7.843 1.00 55.88 237 LYS A O 1
ATOM 1851 N N . LYS A 1 238 ? 21.131 -2.813 7.151 1.00 53.03 238 LYS A N 1
ATOM 1852 C CA . LYS A 1 238 ? 21.147 -1.850 8.265 1.00 53.03 238 LYS A CA 1
ATOM 1853 C C . LYS A 1 238 ? 19.796 -1.125 8.414 1.00 53.03 238 LYS A C 1
ATOM 1855 O O . LYS A 1 238 ? 19.348 -0.423 7.506 1.00 53.03 238 LYS A O 1
ATOM 1860 N N . LYS A 1 239 ? 19.170 -1.248 9.591 1.00 50.66 239 LYS A N 1
ATOM 1861 C CA . LYS A 1 239 ? 18.016 -0.441 10.029 1.00 50.66 239 LYS A CA 1
ATOM 1862 C C . LYS A 1 239 ? 18.466 1.000 10.303 1.00 50.66 239 LYS A C 1
ATOM 1864 O O . LYS A 1 239 ? 19.247 1.247 11.215 1.00 50.66 239 LYS A O 1
ATOM 1869 N N . LYS A 1 240 ? 17.941 1.958 9.534 1.00 61.66 240 LYS A N 1
ATOM 1870 C CA . LYS A 1 240 ? 18.110 3.402 9.760 1.00 61.66 240 LYS A CA 1
ATOM 1871 C C . LYS A 1 240 ? 17.133 3.865 10.845 1.00 61.66 240 LYS A C 1
ATOM 1873 O O . LYS A 1 240 ? 15.942 4.010 10.592 1.00 61.66 240 LYS A O 1
ATOM 1878 N N . THR A 1 241 ? 17.638 4.086 12.053 1.00 41.34 241 THR A N 1
ATOM 1879 C CA . THR A 1 241 ? 16.927 4.758 13.148 1.00 41.34 241 THR A CA 1
ATOM 1880 C C . THR A 1 241 ? 17.006 6.274 12.952 1.00 41.34 241 THR A C 1
ATOM 1882 O O . THR A 1 241 ? 18.087 6.849 13.062 1.00 41.34 241 THR A O 1
ATOM 1885 N N . THR A 1 242 ? 15.888 6.943 12.673 1.00 50.91 242 THR A N 1
ATOM 1886 C CA . THR A 1 242 ? 15.786 8.410 12.774 1.00 50.91 242 THR A CA 1
ATOM 1887 C C . THR A 1 242 ? 15.252 8.781 14.153 1.00 50.91 242 THR A C 1
ATOM 1889 O O . THR A 1 242 ? 14.151 8.382 14.530 1.00 50.91 242 THR A O 1
ATOM 1892 N N . LYS A 1 243 ? 16.078 9.512 14.904 1.00 55.72 243 LYS A N 1
ATOM 1893 C CA . LYS A 1 243 ? 15.885 9.983 16.278 1.00 55.72 243 LYS A CA 1
ATOM 1894 C C . LYS A 1 243 ? 15.683 11.507 16.246 1.00 55.72 243 LYS A C 1
ATOM 1896 O O . LYS A 1 243 ? 16.384 12.174 15.495 1.00 55.72 243 LYS A O 1
ATOM 1901 N N . GLY A 1 244 ? 14.791 12.018 17.099 1.00 49.59 244 GLY A N 1
ATOM 1902 C CA . GLY A 1 244 ? 14.638 13.445 17.443 1.00 49.59 244 GLY A CA 1
ATOM 1903 C C . GLY A 1 244 ? 13.534 14.154 16.644 1.00 49.59 244 GLY A C 1
ATOM 1904 O O . GLY A 1 244 ? 13.604 14.197 15.426 1.00 49.59 244 GLY A O 1
ATOM 1905 N N . GLY A 1 245 ? 12.454 14.695 17.209 1.00 50.03 245 GLY A N 1
ATOM 1906 C CA . GLY A 1 245 ? 12.175 15.069 18.595 1.00 50.03 245 GLY A CA 1
ATOM 1907 C C . GLY A 1 245 ? 12.356 16.573 18.784 1.00 50.03 245 GLY A C 1
ATOM 1908 O O . GLY A 1 245 ? 13.492 17.007 18.892 1.00 50.03 245 GLY A O 1
ATOM 1909 N N . SER A 1 246 ? 11.237 17.305 18.841 1.00 48.16 246 SER A N 1
ATOM 1910 C CA . SER A 1 246 ? 11.057 18.569 19.576 1.00 48.16 246 SER A CA 1
ATOM 1911 C C . SER A 1 246 ? 9.552 18.820 19.773 1.00 48.16 246 SER A C 1
ATOM 1913 O O . SER A 1 246 ? 8.858 19.085 18.790 1.00 48.16 246 SER A O 1
ATOM 1915 N N . PRO A 1 247 ? 9.017 18.721 21.002 1.00 61.50 247 PRO A N 1
ATOM 1916 C CA . PRO A 1 247 ? 7.692 19.231 21.341 1.00 61.50 247 PRO A CA 1
ATOM 1917 C C . PRO A 1 247 ? 7.773 20.746 21.594 1.00 61.50 247 PRO A C 1
ATOM 1919 O O . PRO A 1 247 ? 8.602 21.201 22.380 1.00 61.50 247 PRO A O 1
ATOM 1922 N N . LYS A 1 248 ? 6.925 21.534 20.921 1.00 62.84 248 LYS A N 1
ATOM 1923 C CA . LYS A 1 248 ? 6.695 22.937 21.288 1.00 62.84 248 LYS A CA 1
ATOM 1924 C C . LYS A 1 248 ? 5.803 22.965 22.527 1.00 62.84 248 LYS A C 1
ATOM 1926 O O . LYS A 1 248 ? 4.778 22.291 22.562 1.00 62.84 248 LYS A O 1
ATOM 1931 N N . VAL A 1 249 ? 6.264 23.696 23.532 1.00 64.06 249 VAL A N 1
ATOM 1932 C CA . VAL A 1 249 ? 5.578 23.969 24.792 1.00 64.06 249 VAL A CA 1
ATOM 1933 C C . VAL A 1 249 ? 4.691 25.187 24.547 1.00 64.06 249 VAL A C 1
ATOM 1935 O O . VAL A 1 249 ? 5.205 26.223 24.123 1.00 64.06 249 VAL A O 1
ATOM 1938 N N . ASP A 1 250 ? 3.386 25.053 24.763 1.00 64.12 250 ASP A N 1
ATOM 1939 C CA . ASP A 1 250 ? 2.464 26.187 24.778 1.00 64.12 250 ASP A CA 1
ATOM 1940 C C . ASP A 1 250 ? 2.638 26.943 26.102 1.00 64.12 250 ASP A C 1
ATOM 1942 O O . ASP A 1 250 ? 2.579 26.358 27.186 1.00 64.12 250 ASP A O 1
ATOM 1946 N N . VAL A 1 251 ? 2.907 28.243 26.000 1.00 65.75 251 VAL A N 1
ATOM 1947 C CA . VAL A 1 251 ? 2.922 29.185 27.122 1.00 65.75 251 VAL A CA 1
ATOM 1948 C C . VAL A 1 251 ? 1.525 29.798 27.184 1.00 65.75 251 VAL A C 1
ATOM 1950 O O . VAL A 1 251 ? 1.201 30.662 26.373 1.00 65.75 251 VAL A O 1
ATOM 1953 N N . GLU A 1 252 ? 0.687 29.331 28.110 1.00 65.75 252 GLU A N 1
ATOM 1954 C CA . GLU A 1 252 ? -0.543 30.039 28.477 1.00 65.75 252 GLU A CA 1
ATOM 1955 C C . GLU A 1 252 ? -0.196 31.203 29.409 1.00 65.75 252 GLU A C 1
ATOM 1957 O O . GLU A 1 252 ? 0.392 31.031 30.478 1.00 65.75 252 GLU A O 1
ATOM 1962 N N . TYR A 1 253 ? -0.555 32.398 28.950 1.00 65.75 253 TYR A N 1
ATOM 1963 C CA . TYR A 1 253 ? -0.608 33.636 29.711 1.00 65.75 253 TYR A CA 1
ATOM 1964 C C . TYR A 1 253 ? -1.913 33.611 30.519 1.00 65.75 253 TYR A C 1
ATOM 1966 O O . TYR A 1 253 ? -2.981 33.443 29.931 1.00 65.75 253 TYR A O 1
ATOM 1974 N N . VAL A 1 254 ? -1.842 33.752 31.842 1.00 66.00 254 VAL A N 1
ATOM 1975 C CA . VAL A 1 254 ? -3.021 33.997 32.688 1.00 66.00 254 VAL A CA 1
ATOM 1976 C C . VAL A 1 254 ? -2.860 35.391 33.286 1.00 66.00 254 VAL A C 1
ATOM 1978 O O . VAL A 1 254 ? -1.813 35.684 33.866 1.00 66.00 254 VAL A O 1
ATOM 1981 N N . GLU A 1 255 ? -3.875 36.223 33.043 1.00 65.56 255 GLU A N 1
ATOM 1982 C CA . GLU A 1 255 ? -4.086 37.574 33.590 1.00 65.56 255 GLU A CA 1
ATOM 1983 C C . GLU A 1 255 ? -4.186 37.599 35.122 1.00 65.56 255 GLU A C 1
ATOM 1985 O O . GLU A 1 255 ? -4.738 36.637 35.709 1.00 65.56 255 GLU A O 1
#

Foldseek 3Di:
DDPVVVVVVVVVVVVVVVLVVLVVVCVVVVPDSVVSVVVVCVVVVPDPPPPPPPPPDDDLVVLLVVCVVQQHDSDDDSVVSVVVVVCVVVVVDHRPVVVLVVCVVVVVCVSPDLVVLLVVCVVVVHDSDDDPVVSSVVSPDPPPPPPPPPPDDPDPQPPLVPPDPVVLCVVCVVVVHDDDPPDDSVVSSVVVSVCVVVVVPPPPDDDDDDDDDDDDDDDDDDDDDDDDDDDDDDDDDDDDDDDDDDDDDDDDDDD

Secondary structure (DSSP, 8-state):
--THHHHHHHHHHHHHHHHHHHHHHHHHHT--HHHHHHHHHHHH------------S--HHHHHHHHHHHT----S-HHHHHHHHHHHHTT-SPPHHHHHHHHHHTT-GGGS-HHHHHHHHHHTT----S-HHHHHHHHHS------------------GGGS-HHHHHHHHHHTT--PPTT--HHHHHHHHHHHHHHTTSS--------------------------------------------PPPP-----

pLDDT: mean 80.28, std 18.25, range [41.0, 98.0]

Sequence (255 aa):
MSNSTLSTKLASFINGQMTGFLNEISKEYKIDESELLEKWSSYTGLKPKVKKSKRTGPSIIELRQKLKSVGLKTSGKKSDLEERLAAFDRGELKPAVLDRAKAIASGDHSVMTIKMLKEKLKELGRKTSGKKEELLKRLSEPESDNDSKSGSGDDEDSDYTSWTVKKIKDEMKQRGLKGKVGEKKVDLVQRLKEDDHNGMSDRYVSESDCESDSDSDSDCESTDCESDSEDDEPIQKKKKTTKGGSPKVDVEYVE

Radius of gyration: 42.17 Å; chains: 1; bounding box: 89×81×105 Å